Protein AF-A0A2E3DPT6-F1 (afdb_monomer_lite)

Radius of gyration: 35.28 Å; chains: 1; bounding box: 68×58×142 Å

Foldseek 3Di:
DDDDDDDDDDDDDDPVNVVVVVVVVVVVVVVVVVVVVVVVVVVVVVVVVVVVVVVVVVVVVVVVVVVVVDPDPPDQADPQLPLQFHKDKDDDPDDLFDQDDDPDPPGPRRSPQAAFFIKIKIKAFADPDWDKKKAQVLLVVDPDRIDIDTARMWIKMKGKDFPLLVPPDPQDPPVPPPDRPPDPVSPDDQVDDVHFGFIFIFMATQHQCQVSQPPVSARAGSVRHFAFLQCLQVRLQRISFQWAQDLVRGIGGDGSSNNSQQCSHQQLHDNDHQDPPDRPCPVSDGDPVRHHPSDDDDDDRGTPDTRHSYDDDDDDDD

Sequence (318 aa):
MNHTNRLFKRRGLTLVELMVASTLGLVLVIGVLEAFRQITNSVTKGRATVQISGQLRNITNLMRSDFQGITVQAIPNTSAGSGMGYFEIIEGVDNDFVITPPNTLPAAVDNLSGDTDDVVMFTSRRLNNPFSGRIEGRLLDSTRPFEIIESPNAEVIYWLEPRNTEYLRDGLDNNSDGTVDELAEGQLGTLNYNGMPLATLRRRALLIRPDLNGPQGILMQPNGTPYPASSATFFLNLNDISIRVNPNNTISANSLADLTLRQNRVAHIPAGTINNNVDTKFPYPFTHTLVPFQSGVAMGEDVIMDQVIGFDLRVFDP

Structure (mmCIF, N/CA/C/O backbone):
data_AF-A0A2E3DPT6-F1
#
_entry.id   AF-A0A2E3DPT6-F1
#
loop_
_atom_site.group_PDB
_atom_site.id
_atom_site.type_symbol
_atom_site.label_atom_id
_atom_site.label_alt_id
_atom_site.label_comp_id
_atom_site.label_asym_id
_atom_site.label_entity_id
_atom_site.label_seq_id
_atom_site.pdbx_PDB_ins_code
_atom_site.Cartn_x
_atom_site.Cartn_y
_atom_site.Cartn_z
_atom_site.occupancy
_atom_site.B_iso_or_equiv
_atom_site.auth_seq_id
_atom_site.auth_comp_id
_atom_site.auth_asym_id
_atom_site.auth_atom_id
_atom_site.pdbx_PDB_model_num
ATOM 1 N N . MET A 1 1 ? 34.407 -21.815 -113.164 1.00 41.91 1 MET A N 1
ATOM 2 C CA . MET A 1 1 ? 33.244 -21.165 -112.517 1.00 41.91 1 MET A CA 1
ATOM 3 C C . MET A 1 1 ? 33.618 -20.863 -111.074 1.00 41.91 1 MET A C 1
ATOM 5 O O . MET A 1 1 ? 34.175 -21.726 -110.413 1.00 41.91 1 MET A O 1
ATOM 9 N N . ASN A 1 2 ? 33.445 -19.607 -110.663 1.00 41.28 2 ASN A N 1
ATOM 10 C CA . ASN A 1 2 ? 34.121 -18.969 -109.530 1.00 41.28 2 ASN A CA 1
ATOM 11 C C . ASN A 1 2 ? 33.598 -19.412 -108.153 1.00 41.28 2 ASN A C 1
ATOM 13 O O . ASN A 1 2 ? 32.412 -19.266 -107.872 1.00 41.28 2 ASN A O 1
ATOM 17 N N . HIS A 1 3 ? 34.503 -19.828 -107.262 1.00 51.84 3 HIS A N 1
ATOM 18 C CA . HIS A 1 3 ? 34.257 -19.886 -105.820 1.00 51.84 3 HIS A CA 1
ATOM 19 C C . HIS A 1 3 ? 34.559 -18.520 -105.189 1.00 51.84 3 HIS A C 1
ATOM 21 O O . HIS A 1 3 ? 35.711 -18.101 -105.098 1.00 51.84 3 HIS A O 1
ATOM 27 N N . THR A 1 4 ? 33.527 -17.814 -104.728 1.00 54.69 4 THR A N 1
ATOM 28 C CA . THR A 1 4 ? 33.678 -16.598 -103.918 1.00 54.69 4 THR A CA 1
ATOM 29 C C . THR A 1 4 ? 33.941 -16.964 -102.458 1.00 54.69 4 THR A C 1
ATOM 31 O O . THR A 1 4 ? 33.007 -17.111 -101.670 1.00 54.69 4 THR A O 1
ATOM 34 N N . ASN A 1 5 ? 35.215 -17.077 -102.080 1.00 56.12 5 ASN A N 1
ATOM 35 C CA . ASN A 1 5 ? 35.624 -17.078 -100.676 1.00 56.12 5 ASN A CA 1
ATOM 36 C C . ASN A 1 5 ? 35.499 -15.655 -100.115 1.00 56.12 5 ASN A C 1
ATOM 38 O O . ASN A 1 5 ? 36.354 -14.799 -100.342 1.00 56.12 5 ASN A O 1
ATOM 42 N N . ARG A 1 6 ? 34.417 -15.388 -99.376 1.00 57.75 6 ARG A N 1
ATOM 43 C CA . ARG A 1 6 ? 34.305 -14.181 -98.547 1.00 57.75 6 ARG A CA 1
ATOM 44 C C . ARG A 1 6 ? 35.284 -14.309 -97.377 1.00 57.75 6 ARG A C 1
ATOM 46 O O . ARG A 1 6 ? 35.005 -14.990 -96.397 1.00 57.75 6 ARG A O 1
ATOM 53 N N . LEU A 1 7 ? 36.435 -13.647 -97.489 1.00 57.72 7 LEU A N 1
ATOM 54 C CA . LEU A 1 7 ? 37.360 -13.428 -96.378 1.00 57.72 7 LEU A CA 1
ATOM 55 C C . LEU A 1 7 ? 36.634 -12.638 -95.280 1.00 57.72 7 LEU A C 1
ATOM 57 O O . LEU A 1 7 ? 36.327 -11.456 -95.444 1.00 57.72 7 LEU A O 1
ATOM 61 N N . PHE A 1 8 ? 36.342 -13.296 -94.159 1.00 60.28 8 PHE A N 1
ATOM 62 C CA . PHE A 1 8 ? 35.846 -12.632 -92.959 1.00 60.28 8 PHE A CA 1
ATOM 63 C C . PHE A 1 8 ? 36.917 -11.662 -92.451 1.00 60.28 8 PHE A C 1
ATOM 65 O O . PHE A 1 8 ? 37.951 -12.061 -91.916 1.00 60.28 8 PHE A O 1
ATOM 72 N N . LYS A 1 9 ? 36.667 -10.364 -92.640 1.00 59.78 9 LYS A N 1
ATOM 73 C CA . LYS A 1 9 ? 37.496 -9.275 -92.122 1.00 59.78 9 LYS A CA 1
ATOM 74 C C . LYS A 1 9 ? 37.435 -9.320 -90.591 1.00 59.78 9 LYS A C 1
ATOM 76 O O . LYS A 1 9 ? 36.441 -8.897 -90.006 1.00 59.78 9 LYS A O 1
ATOM 81 N N . ARG A 1 10 ? 38.474 -9.850 -89.936 1.00 62.22 10 ARG A N 1
ATOM 82 C CA . ARG A 1 10 ? 38.607 -9.784 -88.473 1.00 62.22 10 ARG A CA 1
ATOM 83 C C . ARG A 1 10 ? 38.827 -8.321 -88.085 1.00 62.22 10 ARG A C 1
ATOM 85 O O . ARG A 1 10 ? 39.886 -7.761 -88.352 1.00 62.22 10 ARG A O 1
ATOM 92 N N . ARG A 1 11 ? 37.798 -7.685 -87.524 1.00 67.31 11 ARG A N 1
ATOM 93 C CA . ARG A 1 11 ? 37.907 -6.361 -86.904 1.00 67.31 11 ARG A CA 1
ATOM 94 C C . ARG A 1 11 ? 38.467 -6.560 -85.493 1.00 67.31 11 ARG A C 1
ATOM 96 O O . ARG A 1 11 ? 37.901 -7.335 -84.730 1.00 67.31 11 ARG A O 1
ATOM 103 N N . GLY A 1 12 ? 39.596 -5.924 -85.184 1.00 70.62 12 GLY A N 1
ATOM 104 C CA . GLY A 1 12 ? 40.093 -5.830 -83.809 1.00 70.62 12 GLY A CA 1
ATOM 105 C C . GLY A 1 12 ? 39.194 -4.897 -83.000 1.00 70.62 12 GLY A C 1
ATOM 106 O O . GLY A 1 12 ? 38.737 -3.889 -83.537 1.00 70.62 12 GLY A O 1
ATOM 107 N N . LEU A 1 13 ? 38.921 -5.257 -81.745 1.00 70.62 13 LEU A N 1
ATOM 108 C CA . LEU A 1 13 ? 38.128 -4.442 -80.823 1.00 70.62 13 LEU A CA 1
ATOM 109 C C . LEU A 1 13 ? 38.911 -3.187 -80.435 1.00 70.62 13 LEU A C 1
ATOM 111 O O . LEU A 1 13 ? 40.098 -3.257 -80.110 1.00 70.62 13 LEU A O 1
ATOM 115 N N . THR A 1 14 ? 38.246 -2.040 -80.468 1.00 86.06 14 THR A N 1
ATOM 116 C CA . THR A 1 14 ? 38.828 -0.776 -80.012 1.00 86.06 14 THR A CA 1
ATOM 117 C C . THR A 1 14 ? 38.910 -0.742 -78.480 1.00 86.06 14 THR A C 1
ATOM 119 O O . THR A 1 14 ? 38.112 -1.380 -77.791 1.00 86.06 14 THR A O 1
ATOM 122 N N . LEU A 1 15 ? 39.859 0.020 -77.915 1.00 81.00 15 LEU A N 1
ATOM 123 C CA . LEU A 1 15 ? 39.961 0.221 -76.456 1.00 81.00 15 LEU A CA 1
ATOM 124 C C . LEU A 1 15 ? 38.634 0.708 -75.855 1.00 81.00 15 LEU A C 1
ATOM 126 O O . LEU A 1 15 ? 38.247 0.263 -74.780 1.00 81.00 15 LEU A O 1
ATOM 130 N N . VAL A 1 16 ? 37.908 1.558 -76.587 1.00 86.19 16 VAL A N 1
ATOM 131 C CA . VAL A 1 16 ? 36.587 2.052 -76.184 1.00 86.19 16 VAL A CA 1
ATOM 132 C C . VAL A 1 16 ? 35.557 0.919 -76.143 1.00 86.19 16 VAL A C 1
ATOM 134 O O . VAL A 1 16 ? 34.828 0.824 -75.164 1.00 86.19 16 VAL A O 1
ATOM 137 N N . GLU A 1 17 ? 35.521 0.009 -77.123 1.00 84.38 17 GLU A N 1
ATOM 138 C CA . GLU A 1 17 ? 34.625 -1.162 -77.080 1.00 84.38 17 GLU A CA 1
ATOM 139 C C . GLU A 1 17 ? 34.945 -2.104 -75.913 1.00 84.38 17 GLU A C 1
ATOM 141 O O . GLU A 1 17 ? 34.023 -2.610 -75.281 1.00 84.38 17 GLU A O 1
ATOM 146 N N . LEU A 1 18 ? 36.224 -2.315 -75.578 1.00 87.50 18 LEU A N 1
ATOM 147 C CA . LEU A 1 18 ? 36.607 -3.130 -74.417 1.00 87.50 18 LEU A CA 1
ATOM 148 C C . LEU A 1 18 ? 36.268 -2.451 -73.082 1.00 87.50 18 LEU A C 1
ATOM 150 O O . LEU A 1 18 ? 35.854 -3.130 -72.144 1.00 87.50 18 LEU A O 1
ATOM 154 N N . MET A 1 19 ? 36.390 -1.124 -72.995 1.00 88.56 19 MET A N 1
ATOM 155 C CA . MET A 1 19 ? 35.972 -0.357 -71.815 1.00 88.56 19 MET A CA 1
ATOM 156 C C . MET A 1 19 ? 34.445 -0.320 -71.665 1.00 88.56 19 MET A C 1
ATOM 158 O O . MET A 1 19 ? 33.929 -0.449 -70.557 1.00 88.56 19 MET A O 1
ATOM 162 N N . VAL A 1 20 ? 33.700 -0.204 -72.766 1.00 90.75 20 VAL A N 1
ATOM 163 C CA . VAL A 1 20 ? 32.230 -0.271 -72.750 1.00 90.75 20 VAL A CA 1
ATOM 164 C C . VAL A 1 20 ? 31.757 -1.690 -72.414 1.00 90.75 20 VAL A C 1
ATOM 166 O O . VAL A 1 20 ? 30.859 -1.862 -71.597 1.00 90.75 20 VAL A O 1
ATOM 169 N N . ALA A 1 21 ? 32.390 -2.730 -72.961 1.00 90.69 21 ALA A N 1
ATOM 170 C CA . ALA A 1 21 ? 32.036 -4.114 -72.652 1.00 90.69 21 ALA A CA 1
ATOM 171 C C . ALA A 1 21 ? 32.305 -4.478 -71.181 1.00 90.69 21 ALA A C 1
ATOM 173 O O . ALA A 1 21 ? 31.478 -5.140 -70.554 1.00 90.69 21 ALA A O 1
ATOM 174 N N . SER A 1 22 ? 33.427 -4.030 -70.605 1.00 90.56 22 SER A N 1
ATOM 175 C CA . SER A 1 22 ? 33.747 -4.299 -69.197 1.00 90.56 22 SER A CA 1
ATOM 176 C C . SER A 1 22 ? 32.848 -3.521 -68.235 1.00 90.56 22 SER A C 1
ATOM 178 O O . SER A 1 22 ? 32.376 -4.090 -67.253 1.00 90.56 22 SER A O 1
ATOM 180 N N . THR A 1 23 ? 32.535 -2.257 -68.536 1.00 92.94 23 THR A N 1
ATOM 181 C CA . THR A 1 23 ? 31.594 -1.459 -67.732 1.00 92.94 23 THR A CA 1
ATOM 182 C C . THR A 1 23 ? 30.182 -2.037 -67.774 1.00 92.94 23 THR A C 1
ATOM 184 O O . THR A 1 23 ? 29.573 -2.199 -66.718 1.00 92.94 23 THR A O 1
ATOM 187 N N . LEU A 1 24 ? 29.688 -2.450 -68.947 1.00 92.69 24 LEU A N 1
ATOM 188 C CA . LEU A 1 24 ? 28.406 -3.153 -69.062 1.00 92.69 24 LEU A CA 1
ATOM 189 C C . LEU A 1 24 ? 28.413 -4.483 -68.297 1.00 92.69 24 LEU A C 1
ATOM 191 O O . LEU A 1 24 ? 27.435 -4.800 -67.623 1.00 92.69 24 LEU A O 1
ATOM 195 N N . GLY A 1 25 ? 29.520 -5.230 -68.339 1.00 94.94 25 GLY A N 1
ATOM 196 C CA . GLY A 1 25 ? 29.691 -6.451 -67.550 1.00 94.94 25 GLY A CA 1
ATOM 197 C C . GLY A 1 25 ? 29.599 -6.203 -66.041 1.00 94.94 25 GLY A C 1
ATOM 198 O O . GLY A 1 25 ? 28.880 -6.917 -65.344 1.00 94.94 25 GLY A O 1
ATOM 199 N N . LEU A 1 26 ? 30.265 -5.158 -65.538 1.00 93.19 26 LEU A N 1
ATOM 200 C CA . LEU A 1 26 ? 30.212 -4.782 -64.121 1.00 93.19 26 LEU A CA 1
ATOM 201 C C . LEU A 1 26 ? 28.809 -4.335 -63.697 1.00 93.19 26 LEU A C 1
ATOM 203 O O . LEU A 1 26 ? 28.326 -4.770 -62.655 1.00 93.19 26 LEU A O 1
ATOM 207 N N . VAL A 1 27 ? 28.123 -3.531 -64.515 1.00 94.88 27 VAL A N 1
ATOM 208 C CA . VAL A 1 27 ? 26.745 -3.090 -64.237 1.00 94.88 27 VAL A CA 1
ATOM 209 C C . VAL A 1 27 ? 25.785 -4.281 -64.164 1.00 94.88 27 VAL A C 1
ATOM 211 O O . VAL A 1 27 ? 24.928 -4.327 -63.281 1.00 94.88 27 VAL A O 1
ATOM 214 N N . LEU A 1 28 ? 25.954 -5.280 -65.035 1.00 95.44 28 LEU A N 1
ATOM 215 C CA . LEU A 1 28 ? 25.116 -6.481 -65.040 1.00 95.44 28 LEU A CA 1
ATOM 216 C C . LEU A 1 28 ? 25.323 -7.311 -63.761 1.00 95.44 28 LEU A C 1
ATOM 218 O O . LEU A 1 28 ? 24.353 -7.718 -63.123 1.00 95.44 28 LEU A O 1
ATOM 222 N N . VAL A 1 29 ? 26.575 -7.497 -63.330 1.00 95.62 29 VAL A N 1
ATOM 223 C CA . VAL A 1 29 ? 26.888 -8.207 -62.078 1.00 95.62 29 VAL A CA 1
ATOM 224 C C . VAL A 1 29 ? 26.350 -7.457 -60.856 1.00 95.62 29 VAL A C 1
ATOM 226 O O . VAL A 1 29 ? 25.785 -8.091 -59.967 1.00 95.62 29 VAL A O 1
ATOM 229 N N . ILE A 1 30 ? 26.450 -6.123 -60.824 1.00 95.56 30 ILE A N 1
ATOM 230 C CA . ILE A 1 30 ? 25.870 -5.302 -59.747 1.00 95.56 30 ILE A CA 1
ATOM 231 C C . ILE A 1 30 ? 24.347 -5.491 -59.684 1.00 95.56 30 ILE A C 1
ATOM 233 O O . ILE A 1 30 ? 23.809 -5.728 -58.604 1.00 95.56 30 ILE A O 1
ATOM 237 N N . GLY A 1 31 ? 23.655 -5.473 -60.828 1.00 95.31 31 GLY A N 1
ATOM 238 C CA . GLY A 1 31 ? 22.207 -5.700 -60.879 1.00 95.31 31 GLY A CA 1
ATOM 239 C C . GLY A 1 31 ? 21.790 -7.079 -60.353 1.00 95.31 31 GLY A C 1
ATOM 240 O O . GLY A 1 31 ? 20.818 -7.198 -59.608 1.00 95.31 31 GLY A O 1
ATOM 241 N N . VAL A 1 32 ? 22.556 -8.122 -60.683 1.00 96.12 32 VAL A N 1
ATOM 242 C CA . VAL A 1 32 ? 22.312 -9.486 -60.186 1.00 96.12 32 VAL A CA 1
ATOM 243 C C . VAL A 1 32 ? 22.566 -9.587 -58.679 1.00 96.12 32 VAL A C 1
ATOM 245 O O . VAL A 1 32 ? 21.762 -10.185 -57.962 1.00 96.12 32 VAL A O 1
ATOM 248 N N . LEU A 1 33 ? 23.647 -8.982 -58.177 1.00 95.00 33 LEU A N 1
ATOM 249 C CA . LEU A 1 33 ? 23.952 -8.953 -56.744 1.00 95.00 33 LEU A CA 1
ATOM 250 C C . LEU A 1 33 ? 22.846 -8.256 -55.946 1.00 95.00 33 LEU A C 1
ATOM 252 O O . LEU A 1 33 ? 22.454 -8.767 -54.898 1.00 95.00 33 LEU A O 1
ATOM 256 N N . GLU A 1 34 ? 22.300 -7.146 -56.444 1.00 93.12 34 GLU A N 1
ATOM 257 C CA . GLU A 1 34 ? 21.193 -6.455 -55.776 1.00 93.12 34 GLU A CA 1
ATOM 258 C C . GLU A 1 34 ? 19.908 -7.287 -55.749 1.00 93.12 34 GLU A C 1
ATOM 260 O O . GLU A 1 34 ? 19.271 -7.402 -54.700 1.00 93.12 34 GLU A O 1
ATOM 265 N N . ALA A 1 35 ? 19.570 -7.969 -56.847 1.00 93.50 35 ALA A N 1
ATOM 266 C CA . ALA A 1 35 ? 18.431 -8.887 -56.867 1.00 93.50 35 ALA A CA 1
ATOM 267 C C . ALA A 1 35 ? 18.593 -10.020 -55.833 1.00 93.50 35 ALA A C 1
ATOM 269 O O . ALA A 1 35 ? 17.667 -10.320 -55.074 1.00 93.50 35 ALA A O 1
ATOM 270 N N . PHE A 1 36 ? 19.788 -10.613 -55.730 1.00 94.75 36 PHE A N 1
ATOM 271 C CA . PHE A 1 36 ? 20.069 -11.645 -54.726 1.00 94.75 36 PHE A CA 1
ATOM 272 C C . PHE A 1 36 ? 20.018 -11.113 -53.290 1.00 94.75 36 PHE A C 1
ATOM 274 O O . PHE A 1 36 ? 19.475 -11.788 -52.408 1.00 94.75 36 PHE A O 1
ATOM 281 N N . ARG A 1 37 ? 20.535 -9.904 -53.037 1.00 93.62 37 ARG A N 1
ATOM 282 C CA . ARG A 1 37 ? 20.436 -9.244 -51.724 1.00 93.62 37 ARG A CA 1
ATOM 283 C C . ARG A 1 37 ? 18.978 -8.997 -51.351 1.00 93.62 37 ARG A C 1
ATOM 285 O O . ARG A 1 37 ? 18.578 -9.302 -50.228 1.00 93.62 37 ARG A O 1
ATOM 292 N N . GLN A 1 38 ? 18.166 -8.517 -52.289 1.00 93.81 38 GLN A N 1
ATOM 293 C CA . GLN A 1 38 ? 16.743 -8.267 -52.072 1.00 93.81 38 GLN A CA 1
ATOM 294 C C . GLN A 1 38 ? 15.981 -9.551 -51.718 1.00 93.81 38 GLN A C 1
ATOM 296 O O . GLN A 1 38 ? 15.231 -9.568 -50.738 1.00 93.81 38 GLN A O 1
ATOM 301 N N . ILE A 1 39 ? 16.213 -10.640 -52.456 1.00 94.56 39 ILE A N 1
ATOM 302 C CA . ILE A 1 39 ? 15.590 -11.945 -52.189 1.00 94.56 39 ILE A CA 1
ATOM 303 C C . ILE A 1 39 ? 16.020 -12.472 -50.818 1.00 94.56 39 ILE A C 1
ATOM 305 O O . ILE A 1 39 ? 15.177 -12.865 -50.013 1.00 94.56 39 ILE A O 1
ATOM 309 N N . THR A 1 40 ? 17.317 -12.426 -50.510 1.00 92.88 40 THR A N 1
ATOM 310 C CA . THR A 1 40 ? 17.851 -12.919 -49.230 1.00 92.88 40 THR A CA 1
ATOM 311 C C . THR A 1 40 ? 17.285 -12.136 -48.045 1.00 92.88 40 THR A C 1
ATOM 313 O O . THR A 1 40 ? 16.897 -12.725 -47.032 1.00 92.88 40 THR A O 1
ATOM 316 N N . ASN A 1 41 ? 17.159 -10.814 -48.182 1.00 91.38 41 ASN A N 1
ATOM 317 C CA . ASN A 1 41 ? 16.548 -9.960 -47.168 1.00 91.38 41 ASN A CA 1
ATOM 318 C C . ASN A 1 41 ? 15.053 -10.260 -47.000 1.00 91.38 41 ASN A C 1
ATOM 320 O O . ASN A 1 41 ? 14.561 -10.302 -45.874 1.00 91.38 41 ASN A O 1
ATOM 324 N N . SER A 1 42 ? 14.330 -10.502 -48.097 1.00 91.56 42 SER A N 1
ATOM 325 C CA . SER A 1 42 ? 12.909 -10.862 -48.058 1.00 91.56 42 SER A CA 1
ATOM 326 C C . SER A 1 42 ? 12.680 -12.218 -47.380 1.00 91.56 42 SER A C 1
ATOM 328 O O . SER A 1 42 ? 11.835 -12.323 -46.493 1.00 91.56 42 SER A O 1
ATOM 330 N N . VAL A 1 43 ? 13.490 -13.231 -47.704 1.00 93.69 43 VAL A N 1
ATOM 331 C CA . VAL A 1 43 ? 13.410 -14.567 -47.089 1.00 93.69 43 VAL A CA 1
ATOM 332 C C . VAL A 1 43 ? 13.752 -14.515 -45.602 1.00 93.69 43 VAL A C 1
ATOM 334 O O . VAL A 1 43 ? 13.045 -15.112 -44.789 1.00 93.69 43 VAL A O 1
ATOM 337 N N . THR A 1 44 ? 14.801 -13.779 -45.227 1.00 90.56 44 THR A N 1
ATOM 338 C CA . THR A 1 44 ? 15.186 -13.602 -43.819 1.00 90.56 44 THR A CA 1
ATOM 339 C C . THR A 1 44 ? 14.068 -12.922 -43.025 1.00 90.56 44 THR A C 1
ATOM 341 O O . THR A 1 44 ? 13.698 -13.410 -41.958 1.00 90.56 44 THR A O 1
ATOM 344 N N . LYS A 1 45 ? 13.457 -11.861 -43.573 1.00 88.75 45 LYS A N 1
ATOM 345 C CA . LYS A 1 45 ? 12.302 -11.191 -42.955 1.00 88.75 45 LYS A CA 1
ATOM 346 C C . LYS A 1 45 ? 11.091 -12.119 -42.842 1.00 88.75 45 LYS A C 1
ATOM 348 O O . LYS A 1 45 ? 10.515 -12.217 -41.766 1.00 88.75 45 LYS A O 1
ATOM 353 N N . GLY A 1 46 ? 10.751 -12.855 -43.901 1.00 90.75 46 GLY A N 1
ATOM 354 C CA . GLY A 1 46 ? 9.632 -13.802 -43.888 1.00 90.75 46 GLY A CA 1
ATOM 355 C C . GLY A 1 46 ? 9.794 -14.900 -42.833 1.00 90.75 46 GLY A C 1
ATOM 356 O O . GLY A 1 46 ? 8.847 -15.209 -42.112 1.00 90.75 46 GLY A O 1
ATOM 357 N N . ARG A 1 47 ? 11.009 -15.444 -42.675 1.00 90.19 47 ARG A N 1
ATOM 358 C CA . ARG A 1 47 ? 11.318 -16.427 -41.622 1.00 90.19 47 ARG A CA 1
ATOM 359 C C . ARG A 1 47 ? 11.198 -15.834 -40.221 1.00 90.19 47 ARG A C 1
ATOM 361 O O . ARG A 1 47 ? 10.601 -16.472 -39.359 1.00 90.19 47 ARG A O 1
ATOM 368 N N . ALA A 1 48 ? 11.709 -14.620 -40.013 1.00 88.38 48 ALA A N 1
ATOM 369 C CA . ALA A 1 48 ? 11.593 -13.927 -38.733 1.00 88.38 48 ALA A CA 1
ATOM 370 C C . ALA A 1 48 ? 10.123 -13.670 -38.359 1.00 88.38 48 ALA A C 1
ATOM 372 O O . ALA A 1 48 ? 9.723 -13.956 -37.234 1.00 88.38 48 ALA A O 1
ATOM 373 N N . THR A 1 49 ? 9.291 -13.220 -39.305 1.00 89.81 49 THR A N 1
ATOM 374 C CA . THR A 1 49 ? 7.857 -12.997 -39.065 1.00 89.81 49 THR A CA 1
ATOM 375 C C . THR A 1 49 ? 7.140 -14.285 -38.670 1.00 89.81 49 THR A C 1
ATOM 377 O O . THR A 1 49 ? 6.415 -14.294 -37.681 1.00 89.81 49 THR A O 1
ATOM 380 N N . VAL A 1 50 ? 7.372 -15.390 -39.386 1.00 93.12 50 VAL A N 1
ATOM 381 C CA . VAL A 1 50 ? 6.742 -16.683 -39.061 1.00 93.12 50 VAL A CA 1
ATOM 382 C C . VAL A 1 50 ? 7.193 -17.195 -37.694 1.00 93.12 50 VAL A C 1
ATOM 384 O O . VAL A 1 50 ? 6.368 -17.680 -36.919 1.00 93.12 50 VAL A O 1
ATOM 387 N N . GLN A 1 51 ? 8.482 -17.060 -37.377 1.00 91.31 51 GLN A N 1
ATOM 388 C CA . GLN A 1 51 ? 9.014 -17.439 -36.073 1.00 91.31 51 GLN A CA 1
ATOM 389 C C . GLN A 1 51 ? 8.347 -16.639 -34.946 1.00 91.31 51 GLN A C 1
ATOM 391 O O . GLN A 1 51 ? 7.881 -17.240 -33.980 1.00 91.31 51 GLN A O 1
ATOM 396 N N . ILE A 1 52 ? 8.227 -15.316 -35.097 1.00 88.19 52 ILE A N 1
ATOM 397 C CA . ILE A 1 52 ? 7.565 -14.447 -34.114 1.00 88.19 52 ILE A CA 1
ATOM 398 C C . ILE A 1 52 ? 6.081 -14.809 -33.981 1.00 88.19 52 ILE A C 1
ATOM 400 O O . ILE A 1 52 ? 5.590 -14.957 -32.867 1.00 88.19 52 ILE A O 1
ATOM 404 N N . SER A 1 53 ? 5.359 -15.026 -35.085 1.00 90.12 53 SER A N 1
ATOM 405 C CA . SER A 1 53 ? 3.949 -15.439 -35.031 1.00 90.12 53 SER A CA 1
ATOM 406 C C . SER A 1 53 ? 3.758 -16.780 -34.314 1.00 90.12 53 SER A C 1
ATOM 408 O O . SER A 1 53 ? 2.809 -16.941 -33.546 1.00 90.12 53 SER A O 1
ATOM 410 N N . GLY A 1 54 ? 4.668 -17.736 -34.530 1.00 92.75 54 GLY A N 1
ATOM 411 C CA . GLY A 1 54 ? 4.674 -19.012 -33.814 1.00 92.75 54 GLY A CA 1
ATOM 412 C C . GLY A 1 54 ? 4.944 -18.839 -32.319 1.00 92.75 54 GLY A C 1
ATOM 413 O O . GLY A 1 54 ? 4.237 -19.419 -31.494 1.00 92.75 54 GLY A O 1
ATOM 414 N N . GLN A 1 55 ? 5.917 -17.995 -31.966 1.00 89.75 55 GLN A N 1
ATOM 415 C CA . GLN A 1 55 ? 6.228 -17.658 -30.576 1.00 89.75 55 GLN A CA 1
ATOM 416 C C . GLN A 1 55 ? 5.040 -16.988 -29.879 1.00 89.75 55 GLN A C 1
ATOM 418 O O . GLN A 1 55 ? 4.647 -17.441 -28.809 1.00 89.75 55 GLN A O 1
ATOM 423 N N . LEU A 1 56 ? 4.409 -15.989 -30.503 1.00 88.50 56 LEU A N 1
ATOM 424 C CA . LEU A 1 56 ? 3.251 -15.291 -29.938 1.00 88.50 56 LEU A CA 1
ATOM 425 C C . LEU A 1 56 ? 2.085 -16.244 -29.678 1.00 88.50 56 LEU A C 1
ATOM 427 O O . LEU A 1 56 ? 1.514 -16.223 -28.594 1.00 88.50 56 LEU A O 1
ATOM 431 N N . ARG A 1 57 ? 1.772 -17.140 -30.622 1.00 88.50 57 ARG A N 1
ATOM 432 C CA . ARG A 1 57 ? 0.693 -18.120 -30.435 1.00 88.50 57 ARG A CA 1
ATOM 433 C C . ARG A 1 57 ? 0.971 -19.071 -29.269 1.00 88.50 57 ARG A C 1
ATOM 435 O O . ARG A 1 57 ? 0.054 -19.390 -28.513 1.00 88.50 57 ARG A O 1
ATOM 442 N N . ASN A 1 58 ? 2.219 -19.509 -29.116 1.00 88.81 58 ASN A N 1
ATOM 443 C CA . ASN A 1 58 ? 2.623 -20.351 -27.992 1.00 88.81 58 ASN A CA 1
ATOM 444 C C . ASN A 1 58 ? 2.534 -19.599 -26.660 1.00 88.81 58 ASN A C 1
ATOM 446 O O . ASN A 1 58 ? 1.988 -20.146 -25.708 1.00 88.81 58 ASN A O 1
ATOM 450 N N . ILE A 1 59 ? 2.989 -18.345 -26.611 1.00 76.62 59 ILE A N 1
ATOM 451 C CA . ILE A 1 59 ? 2.897 -17.495 -25.418 1.00 76.62 59 ILE A CA 1
ATOM 452 C C . ILE A 1 59 ? 1.428 -17.243 -25.045 1.00 76.62 59 ILE A C 1
ATOM 454 O O . ILE A 1 59 ? 1.076 -17.358 -23.878 1.00 76.62 59 ILE A O 1
ATOM 458 N N . THR A 1 60 ? 0.542 -16.971 -26.009 1.00 80.69 60 THR A N 1
ATOM 459 C CA . THR A 1 60 ? -0.894 -16.790 -25.737 1.00 80.69 60 THR A CA 1
ATOM 460 C C . THR A 1 60 ? -1.535 -18.054 -25.168 1.00 80.69 60 THR A C 1
ATOM 462 O O . THR A 1 60 ? -2.344 -17.970 -24.248 1.00 80.69 60 THR A O 1
ATOM 465 N N . ASN A 1 61 ? -1.198 -19.231 -25.702 1.00 82.12 61 ASN A N 1
ATOM 466 C CA . ASN A 1 61 ? -1.735 -20.493 -25.190 1.00 82.12 61 ASN A CA 1
ATOM 467 C C . ASN A 1 61 ? -1.203 -20.811 -23.786 1.00 82.12 61 ASN A C 1
ATOM 469 O O . ASN A 1 61 ? -1.973 -21.274 -22.949 1.00 82.12 61 ASN A O 1
ATOM 473 N N . LEU A 1 62 ? 0.079 -20.530 -23.533 1.00 77.50 62 LEU A N 1
ATOM 474 C CA . LEU A 1 62 ? 0.700 -20.663 -22.217 1.00 77.50 62 LEU A CA 1
ATOM 475 C C . LEU A 1 62 ? 0.030 -19.728 -21.206 1.00 77.50 62 LEU A C 1
ATOM 477 O O . LEU A 1 62 ? -0.515 -20.207 -20.222 1.00 77.50 62 LEU A O 1
ATOM 481 N N . MET A 1 63 ? -0.065 -18.432 -21.515 1.00 55.56 63 MET A N 1
ATOM 482 C CA . MET A 1 63 ? -0.735 -17.459 -20.649 1.00 55.56 63 MET A CA 1
ATOM 483 C C . MET A 1 63 ? -2.189 -17.843 -20.369 1.00 55.56 63 MET A C 1
ATOM 485 O O . MET A 1 63 ? -2.623 -17.785 -19.226 1.00 55.56 63 MET A O 1
ATOM 489 N N . ARG A 1 64 ? -2.951 -18.301 -21.373 1.00 63.34 64 ARG A N 1
ATOM 490 C CA . ARG A 1 64 ? -4.324 -18.786 -21.144 1.00 63.34 64 ARG A CA 1
ATOM 491 C C . ARG A 1 64 ? -4.375 -19.972 -20.186 1.00 63.34 64 ARG A C 1
ATOM 493 O O . ARG A 1 64 ? -5.271 -20.017 -19.352 1.00 63.34 64 ARG A O 1
ATOM 500 N N . SER A 1 65 ? -3.441 -20.914 -20.303 1.00 63.56 65 SER A N 1
ATOM 501 C CA . SER A 1 65 ? -3.340 -22.054 -19.387 1.00 63.56 65 SER A CA 1
ATOM 502 C C . SER A 1 65 ? -2.969 -21.610 -17.970 1.00 63.56 65 SER A C 1
ATOM 504 O O . SER A 1 65 ? -3.536 -22.119 -17.006 1.00 63.56 65 SER A O 1
ATOM 506 N N . ASP A 1 66 ? -2.060 -20.646 -17.841 1.00 57.94 66 ASP A N 1
ATOM 507 C CA . ASP A 1 66 ? -1.599 -20.128 -16.553 1.00 57.94 66 ASP A CA 1
ATOM 508 C C . ASP A 1 66 ? -2.707 -19.333 -15.843 1.00 57.94 66 ASP A C 1
ATOM 510 O O . ASP A 1 66 ? -2.946 -19.534 -14.653 1.00 57.94 66 ASP A O 1
ATOM 514 N N . PHE A 1 67 ? -3.468 -18.512 -16.579 1.00 58.38 67 PHE A N 1
ATOM 515 C CA . PHE A 1 67 ? -4.626 -17.788 -16.041 1.00 58.38 67 PHE A CA 1
ATOM 516 C C . PHE A 1 67 ? -5.808 -18.708 -15.715 1.00 58.38 67 PHE A C 1
ATOM 518 O O . PHE A 1 67 ? -6.497 -18.483 -14.725 1.00 58.38 67 PHE A O 1
ATOM 525 N N . GLN A 1 68 ? -6.031 -19.780 -16.483 1.00 62.56 68 GLN A N 1
ATOM 526 C CA . GLN A 1 68 ? -7.000 -20.820 -16.106 1.00 62.56 68 GLN A CA 1
ATOM 527 C C . GLN A 1 68 ? -6.580 -21.571 -14.835 1.00 62.56 68 GLN A C 1
ATOM 529 O O . GLN A 1 68 ? -7.434 -22.072 -14.106 1.00 62.56 68 GLN A O 1
ATOM 534 N N . GLY A 1 69 ? -5.273 -21.644 -14.573 1.00 49.22 69 GLY A N 1
ATOM 535 C CA . GLY A 1 69 ? -4.682 -22.246 -13.383 1.00 49.22 69 GLY A CA 1
ATOM 536 C C . GLY A 1 69 ? -4.523 -21.293 -12.198 1.00 49.22 69 GLY A C 1
ATOM 537 O O . GLY A 1 69 ? -3.879 -21.678 -11.222 1.00 49.22 69 GLY A O 1
ATOM 538 N N . ILE A 1 70 ? -5.071 -20.071 -12.255 1.00 58.72 70 ILE A N 1
ATOM 539 C CA . ILE A 1 70 ? -4.909 -19.091 -11.179 1.00 58.72 70 ILE A CA 1
ATOM 540 C C . ILE A 1 70 ? -5.530 -19.616 -9.875 1.00 58.72 70 ILE A C 1
ATOM 542 O O . ILE A 1 70 ? -6.718 -19.919 -9.785 1.00 58.72 70 ILE A O 1
ATOM 546 N N . THR A 1 71 ? -4.703 -19.755 -8.841 1.00 42.50 71 THR A N 1
ATOM 547 C CA . THR A 1 71 ? -5.106 -20.358 -7.560 1.00 42.50 71 THR A CA 1
ATOM 548 C C . THR A 1 71 ? -5.649 -19.343 -6.553 1.00 42.50 71 THR A C 1
ATOM 550 O O . THR A 1 71 ? -6.088 -19.734 -5.472 1.00 42.50 71 THR A O 1
ATOM 553 N N . VAL A 1 72 ? -5.600 -18.043 -6.869 1.00 42.72 72 VAL A N 1
ATOM 554 C CA . VAL A 1 72 ? -6.110 -16.962 -6.014 1.00 42.72 72 VAL A CA 1
ATOM 555 C C . VAL A 1 72 ? -7.514 -16.542 -6.461 1.00 42.72 72 VAL A C 1
ATOM 557 O O . VAL A 1 72 ? -7.782 -16.392 -7.650 1.00 42.72 72 VAL A O 1
ATOM 560 N N . GLN A 1 73 ? -8.433 -16.362 -5.508 1.00 49.50 73 GLN A N 1
ATOM 561 C CA . GLN A 1 73 ? -9.791 -15.886 -5.783 1.00 49.50 73 GLN A CA 1
ATOM 562 C C . GLN A 1 73 ? -9.760 -14.389 -6.126 1.00 49.50 73 GLN A C 1
ATOM 564 O O . GLN A 1 73 ? -9.722 -13.544 -5.236 1.00 49.50 73 GLN A O 1
ATOM 569 N N . ALA A 1 74 ? -9.808 -14.054 -7.416 1.00 52.12 74 ALA A N 1
ATOM 570 C CA . ALA A 1 74 ? -9.985 -12.683 -7.897 1.00 52.12 74 ALA A CA 1
ATOM 571 C C . ALA A 1 74 ? -11.474 -12.281 -7.857 1.00 52.12 74 ALA A C 1
ATOM 573 O O . ALA A 1 74 ? -12.091 -12.036 -8.889 1.00 52.12 74 ALA A O 1
ATOM 574 N N . ILE A 1 75 ? -12.089 -12.291 -6.668 1.00 57.75 75 ILE A N 1
ATOM 575 C CA . ILE A 1 75 ? -13.475 -11.832 -6.479 1.00 57.75 75 ILE A CA 1
ATOM 576 C C . ILE A 1 75 ? -13.424 -10.386 -5.966 1.00 57.75 75 ILE A C 1
ATOM 578 O O . ILE A 1 75 ? -13.157 -10.188 -4.779 1.00 57.75 75 ILE A O 1
ATOM 582 N N . PRO A 1 76 ? -13.692 -9.373 -6.815 1.00 53.50 76 PRO A N 1
ATOM 583 C CA . PRO A 1 76 ? -13.501 -7.963 -6.462 1.00 53.50 76 PRO A CA 1
ATOM 584 C C . PRO A 1 76 ? -14.520 -7.416 -5.449 1.00 53.50 76 PRO A C 1
ATOM 586 O O . PRO A 1 76 ? -14.389 -6.280 -5.016 1.00 53.50 76 PRO A O 1
ATOM 589 N N . ASN A 1 77 ? -15.506 -8.211 -5.023 1.00 55.59 77 ASN A N 1
ATOM 590 C CA . ASN A 1 77 ? -16.508 -7.824 -4.030 1.00 55.59 77 ASN A CA 1
ATOM 591 C C . ASN A 1 77 ? -16.744 -8.972 -3.046 1.00 55.59 77 ASN A C 1
ATOM 593 O O . ASN A 1 77 ? -17.685 -9.757 -3.184 1.00 55.59 77 ASN A O 1
ATOM 597 N N . THR A 1 78 ? -15.866 -9.095 -2.056 1.00 65.25 78 THR A N 1
ATOM 598 C CA . THR A 1 78 ? -16.116 -9.974 -0.913 1.00 65.25 78 THR A CA 1
ATOM 599 C C . THR A 1 78 ? -17.270 -9.405 -0.085 1.00 65.25 78 THR A C 1
ATOM 601 O O . THR A 1 78 ? -17.459 -8.190 -0.000 1.00 65.25 78 THR A O 1
ATOM 604 N N . SER A 1 79 ? -18.096 -10.271 0.509 1.00 71.75 79 SER A N 1
ATOM 605 C CA . SER A 1 79 ? -19.187 -9.795 1.362 1.00 71.75 79 SER A CA 1
ATOM 606 C C . SER A 1 79 ? -18.614 -8.990 2.530 1.00 71.75 79 SER A C 1
ATOM 608 O O . SER A 1 79 ? -17.625 -9.411 3.146 1.00 71.75 79 SER A O 1
ATOM 610 N N . ALA A 1 80 ? -19.246 -7.857 2.849 1.00 68.25 80 ALA A N 1
ATOM 611 C CA . ALA A 1 80 ? -18.852 -7.025 3.980 1.00 68.25 80 ALA A CA 1
ATOM 612 C C . ALA A 1 80 ? -18.746 -7.876 5.256 1.00 68.25 80 ALA A C 1
ATOM 614 O O . ALA A 1 80 ? -19.636 -8.669 5.564 1.00 68.25 80 ALA A O 1
ATOM 615 N N . GLY A 1 81 ? -17.628 -7.746 5.968 1.00 72.69 81 GLY A N 1
ATOM 616 C CA . GLY A 1 81 ? -17.358 -8.498 7.192 1.00 72.69 81 GLY A CA 1
ATOM 617 C C . GLY A 1 81 ? -16.857 -9.936 6.998 1.00 72.69 81 GLY A C 1
ATOM 618 O O . GLY A 1 81 ? -16.664 -10.636 7.987 1.00 72.69 81 GLY A O 1
ATOM 619 N N . SER A 1 82 ? -16.594 -10.388 5.763 1.00 78.00 82 SER A N 1
ATOM 620 C CA . SER A 1 82 ? -16.074 -11.745 5.480 1.00 78.00 82 SER A CA 1
ATOM 621 C C . SER A 1 82 ? -14.693 -12.043 6.077 1.00 78.00 82 SER A C 1
ATOM 623 O O . SER A 1 82 ? -14.293 -13.202 6.135 1.00 78.00 82 SER A O 1
ATOM 625 N N . GLY A 1 83 ? -13.946 -11.020 6.504 1.00 79.50 83 GLY A N 1
ATOM 626 C CA . GLY A 1 83 ? -12.603 -11.198 7.062 1.00 79.50 83 GLY A CA 1
ATOM 627 C C . GLY A 1 83 ? -11.534 -11.547 6.025 1.00 79.50 83 GLY A C 1
ATOM 628 O O . GLY A 1 83 ? -10.433 -11.933 6.405 1.00 79.50 83 GLY A O 1
ATOM 629 N N . MET A 1 84 ? -11.844 -11.409 4.733 1.00 80.69 84 MET A N 1
ATOM 630 C CA . MET A 1 84 ? -10.926 -11.729 3.634 1.00 80.69 84 MET A CA 1
ATOM 631 C C . MET A 1 84 ? -9.926 -10.602 3.330 1.00 80.69 84 MET A C 1
ATOM 633 O O . MET A 1 84 ? -9.014 -10.807 2.534 1.00 80.69 84 MET A O 1
ATOM 637 N N . GLY A 1 85 ? -10.085 -9.430 3.958 1.00 82.81 85 GLY A N 1
ATOM 638 C CA . GLY A 1 85 ? -9.289 -8.242 3.663 1.00 82.81 85 GLY A CA 1
ATOM 639 C C . GLY A 1 85 ? -9.610 -7.658 2.286 1.00 82.81 85 GLY A C 1
ATOM 640 O O . GLY A 1 85 ? -10.773 -7.667 1.873 1.00 82.81 85 GLY A O 1
ATOM 641 N N . TYR A 1 86 ? -8.601 -7.128 1.592 1.00 86.69 86 TYR A N 1
ATOM 642 C CA . TYR A 1 86 ? -8.771 -6.534 0.265 1.00 86.69 86 TYR A CA 1
ATOM 643 C C . TYR A 1 86 ? -7.483 -6.548 -0.568 1.00 86.69 86 TYR A C 1
ATOM 645 O O . TYR A 1 86 ? -6.381 -6.717 -0.042 1.00 86.69 86 TYR A O 1
ATOM 653 N N . PHE A 1 87 ? -7.653 -6.333 -1.871 1.00 85.62 87 PHE A N 1
ATOM 654 C CA . PHE A 1 87 ? -6.607 -5.989 -2.824 1.00 85.62 87 PHE A CA 1
ATOM 655 C C . PHE A 1 87 ? -7.140 -4.860 -3.700 1.00 85.62 87 PHE A C 1
ATOM 657 O O . PHE A 1 87 ? -8.272 -4.935 -4.181 1.00 85.62 87 PHE A O 1
ATOM 664 N N . GLU A 1 88 ? -6.361 -3.802 -3.852 1.00 84.06 88 GLU A N 1
ATOM 665 C CA . GLU A 1 88 ? -6.749 -2.620 -4.595 1.00 84.06 88 GLU A CA 1
ATOM 666 C C . GLU A 1 88 ? -5.540 -2.017 -5.305 1.00 84.06 88 GLU A C 1
ATOM 668 O O . GLU A 1 88 ? -4.461 -1.875 -4.727 1.00 84.06 88 GLU A O 1
ATOM 673 N N . ILE A 1 89 ? -5.760 -1.676 -6.568 1.00 85.06 89 ILE A N 1
ATOM 674 C CA . ILE A 1 89 ? -4.840 -0.921 -7.405 1.00 85.06 89 ILE A CA 1
ATOM 675 C C . ILE A 1 89 ? -5.574 0.358 -7.774 1.00 85.06 89 ILE A C 1
ATOM 677 O O . ILE A 1 89 ? -6.754 0.314 -8.140 1.00 85.06 89 ILE A O 1
ATOM 681 N N . ILE A 1 90 ? -4.893 1.479 -7.614 1.00 79.69 90 ILE A N 1
ATOM 682 C CA . ILE A 1 90 ? -5.370 2.788 -8.020 1.00 79.69 90 ILE A CA 1
ATOM 683 C C . ILE A 1 90 ? -4.418 3.262 -9.096 1.00 79.69 90 ILE A C 1
ATOM 685 O O . ILE A 1 90 ? -3.253 3.507 -8.801 1.00 79.69 90 ILE A O 1
ATOM 689 N N . GLU A 1 91 ? -4.962 3.373 -10.301 1.00 75.81 91 GLU A N 1
ATOM 690 C CA . GLU A 1 91 ? -4.400 4.234 -11.330 1.00 75.81 91 GLU A CA 1
ATOM 691 C C . GLU A 1 91 ? -4.694 5.672 -10.911 1.00 75.81 91 GLU A C 1
ATOM 693 O O . GLU A 1 91 ? -5.851 6.004 -10.593 1.00 75.81 91 GLU A O 1
ATOM 698 N N . GLY A 1 92 ? -3.665 6.503 -10.848 1.00 63.25 92 GLY A N 1
ATOM 699 C CA . GLY A 1 92 ? -3.848 7.904 -10.521 1.00 63.25 92 GLY A CA 1
ATOM 700 C C . GLY A 1 92 ? -4.484 8.714 -11.666 1.00 63.25 92 GLY A C 1
ATOM 701 O O . GLY A 1 92 ? -5.023 8.178 -12.636 1.00 63.25 92 GLY A O 1
ATOM 702 N N . VAL A 1 93 ? -4.561 10.035 -11.489 1.00 57.09 93 VAL A N 1
ATOM 703 C CA . VAL A 1 93 ? -5.211 10.947 -12.457 1.00 57.09 93 VAL A CA 1
ATOM 704 C C . VAL A 1 93 ? -4.201 11.482 -13.472 1.00 57.09 93 VAL A C 1
ATOM 706 O O . VAL A 1 93 ? -4.599 11.893 -14.568 1.00 57.09 93 VAL A O 1
ATOM 709 N N . ASP A 1 94 ? -2.923 11.492 -13.101 1.00 52.75 94 ASP A N 1
ATOM 710 C CA . ASP A 1 94 ? -1.828 11.877 -13.963 1.00 52.75 94 ASP A CA 1
ATOM 711 C C . ASP A 1 94 ? -1.616 10.759 -14.982 1.00 52.75 94 ASP A C 1
ATOM 713 O O . ASP A 1 94 ? -1.457 9.582 -14.691 1.00 52.75 94 ASP A O 1
ATOM 717 N N . ASN A 1 95 ? -1.687 11.153 -16.236 1.00 52.59 95 ASN A N 1
ATOM 718 C CA . ASN A 1 95 ? -1.321 10.346 -17.377 1.00 52.59 95 ASN A CA 1
ATOM 719 C C . ASN A 1 95 ? 0.121 10.693 -17.768 1.00 52.59 95 ASN A C 1
ATOM 721 O O . ASN A 1 95 ? 0.591 11.782 -17.435 1.00 52.59 95 ASN A O 1
ATOM 725 N N . ASP A 1 96 ? 0.786 9.818 -18.533 1.00 51.91 96 ASP A N 1
ATOM 726 C CA . ASP A 1 96 ? 2.170 9.898 -19.063 1.00 51.91 96 ASP A CA 1
ATOM 727 C C . ASP A 1 96 ? 2.496 11.175 -19.888 1.00 51.91 96 ASP A C 1
ATOM 729 O O . ASP A 1 96 ? 3.437 11.219 -20.681 1.00 51.91 96 ASP A O 1
ATOM 733 N N . PHE A 1 97 ? 1.669 12.214 -19.796 1.00 49.22 97 PHE A N 1
ATOM 734 C CA . PHE A 1 97 ? 1.697 13.450 -20.546 1.00 49.22 97 PHE A CA 1
ATOM 735 C C . PHE A 1 97 ? 2.217 14.603 -19.680 1.00 49.22 97 PHE A C 1
ATOM 737 O O . PHE A 1 97 ? 1.459 15.447 -19.195 1.00 49.22 97 PHE A O 1
ATOM 744 N N . VAL A 1 98 ? 3.539 14.698 -19.538 1.00 48.81 98 VAL A N 1
ATOM 745 C CA . VAL A 1 98 ? 4.167 15.885 -18.948 1.00 48.81 98 VAL A CA 1
ATOM 746 C C . VAL A 1 98 ? 4.426 16.922 -20.047 1.00 48.81 98 VAL A C 1
ATOM 748 O O . VAL A 1 98 ? 5.228 16.718 -20.959 1.00 48.81 98 VAL A O 1
ATOM 751 N N . ILE A 1 99 ? 3.747 18.074 -19.969 1.00 47.50 99 ILE A N 1
ATOM 752 C CA . ILE A 1 99 ? 4.121 19.269 -20.741 1.00 47.50 99 ILE A CA 1
ATOM 753 C C . ILE A 1 99 ? 5.204 20.005 -19.953 1.00 47.50 99 ILE A C 1
ATOM 755 O O . ILE A 1 99 ? 4.897 20.709 -18.993 1.00 47.50 99 ILE A O 1
ATOM 759 N N . THR A 1 100 ? 6.461 19.897 -20.375 1.00 47.00 100 THR A N 1
ATOM 760 C CA . THR A 1 100 ? 7.563 20.654 -19.764 1.00 47.00 100 THR A CA 1
ATOM 761 C C . THR A 1 100 ? 7.568 22.105 -20.277 1.00 47.00 100 THR A C 1
ATOM 763 O O . THR A 1 100 ? 7.736 22.321 -21.482 1.00 47.00 100 THR A O 1
ATOM 766 N N . PRO A 1 101 ? 7.415 23.135 -19.417 1.00 47.81 101 PRO A N 1
ATOM 767 C CA . PRO A 1 101 ? 7.668 24.527 -19.799 1.00 47.81 101 PRO A CA 1
ATOM 768 C C . PRO A 1 101 ? 9.181 24.750 -20.033 1.00 47.81 101 PRO A C 1
ATOM 770 O O . PRO A 1 101 ? 9.986 24.123 -19.344 1.00 47.81 101 PRO A O 1
ATOM 773 N N . PRO A 1 102 ? 9.624 25.660 -20.926 1.00 50.78 102 PRO A N 1
ATOM 774 C CA . PRO A 1 102 ? 8.858 26.709 -21.585 1.00 50.78 102 PRO A CA 1
ATOM 775 C C . PRO A 1 102 ? 8.319 26.283 -22.957 1.00 50.78 102 PRO A C 1
ATOM 777 O O . PRO A 1 102 ? 8.959 25.549 -23.703 1.00 50.78 102 PRO A O 1
ATOM 780 N N . ASN A 1 103 ? 7.150 26.829 -23.299 1.00 51.81 103 ASN A N 1
ATOM 781 C CA . ASN A 1 103 ? 6.353 26.594 -24.509 1.00 51.81 103 ASN A CA 1
ATOM 782 C C . ASN A 1 103 ? 7.025 27.069 -25.820 1.00 51.81 103 ASN A C 1
ATOM 784 O O . ASN A 1 103 ? 6.415 27.778 -26.622 1.00 51.81 103 ASN A O 1
ATOM 788 N N . THR A 1 104 ? 8.280 26.710 -26.067 1.00 48.94 104 THR A N 1
ATOM 789 C CA . THR A 1 104 ? 8.952 26.933 -27.347 1.00 48.94 104 THR A CA 1
ATOM 790 C C . THR A 1 104 ? 8.847 25.663 -28.179 1.00 48.94 104 THR A C 1
ATOM 792 O O . THR A 1 104 ? 9.417 24.634 -27.832 1.00 48.94 104 THR A O 1
ATOM 795 N N . LEU A 1 105 ? 8.069 25.737 -29.258 1.00 48.09 105 LEU A N 1
ATOM 796 C CA . LEU A 1 105 ? 7.827 24.637 -30.188 1.00 48.09 105 LEU A CA 1
ATOM 797 C C . LEU A 1 105 ? 9.136 24.010 -30.719 1.00 48.09 105 LEU A C 1
ATOM 799 O O . LEU A 1 105 ? 10.063 24.753 -31.050 1.00 48.09 105 LEU A O 1
ATOM 803 N N . PRO A 1 106 ? 9.176 22.677 -30.907 1.00 47.19 106 PRO A N 1
ATOM 804 C CA . PRO A 1 106 ? 8.136 21.717 -30.551 1.00 47.19 106 PRO A CA 1
ATOM 805 C C . PRO A 1 106 ? 8.266 21.351 -29.068 1.00 47.19 106 PRO A C 1
ATOM 807 O O . PRO A 1 106 ? 9.353 20.989 -28.627 1.00 47.19 106 PRO A O 1
ATOM 810 N N . ALA A 1 107 ? 7.162 21.448 -28.316 1.00 51.03 107 ALA A N 1
ATOM 811 C CA . ALA A 1 107 ? 7.102 20.964 -26.940 1.00 51.03 107 ALA A CA 1
ATOM 812 C C . ALA A 1 107 ? 7.645 19.532 -26.922 1.00 51.03 107 ALA A C 1
ATOM 814 O O . ALA A 1 107 ? 7.126 18.672 -27.639 1.00 51.03 107 ALA A O 1
ATOM 815 N N . ALA A 1 108 ? 8.737 19.309 -26.194 1.00 48.72 108 ALA A N 1
ATOM 816 C CA . ALA A 1 108 ? 9.243 17.968 -25.981 1.00 48.72 108 ALA A CA 1
ATOM 817 C C . ALA A 1 108 ? 8.151 17.230 -25.207 1.00 48.72 108 ALA A C 1
ATOM 819 O O . ALA A 1 108 ? 7.906 17.527 -24.043 1.00 48.72 108 ALA A O 1
ATOM 820 N N . VAL A 1 109 ? 7.425 16.360 -25.905 1.00 48.12 109 VAL A N 1
ATOM 821 C CA . VAL A 1 109 ? 6.489 15.433 -25.284 1.00 48.12 109 VAL A CA 1
ATOM 822 C C . VAL A 1 109 ? 7.366 14.441 -24.536 1.00 48.12 109 VAL A C 1
ATOM 824 O O . VAL A 1 109 ? 8.025 13.612 -25.168 1.00 48.12 109 VAL A O 1
ATOM 827 N N . ASP A 1 110 ? 7.458 14.596 -23.220 1.00 50.88 110 ASP A N 1
ATOM 828 C CA . ASP A 1 110 ? 8.130 13.616 -22.384 1.00 50.88 110 ASP A CA 1
ATOM 829 C C . ASP A 1 110 ? 7.133 12.491 -22.098 1.00 50.88 110 ASP A C 1
ATOM 831 O O . ASP A 1 110 ? 6.244 12.631 -21.271 1.00 50.88 110 ASP A O 1
ATOM 835 N N . ASN A 1 111 ? 7.245 11.410 -22.872 1.00 50.06 111 ASN A N 1
ATOM 836 C CA . ASN A 1 111 ? 6.539 10.144 -22.646 1.00 50.06 111 ASN A CA 1
ATOM 837 C C . ASN A 1 111 ? 7.455 9.144 -21.906 1.00 50.06 111 ASN A C 1
ATOM 839 O O . ASN A 1 111 ? 7.257 7.931 -21.998 1.00 50.06 111 ASN A O 1
ATOM 843 N N . LEU A 1 112 ? 8.559 9.635 -21.330 1.00 48.59 112 LEU A N 1
ATOM 844 C CA . LEU A 1 112 ? 9.612 8.853 -20.687 1.00 48.59 112 LEU A CA 1
ATOM 845 C C . LEU A 1 112 ? 9.703 9.148 -19.182 1.00 48.59 112 LEU A C 1
ATOM 847 O O . LEU A 1 112 ? 10.193 8.293 -18.445 1.00 48.59 112 LEU A O 1
ATOM 851 N N . SER A 1 113 ? 9.206 10.300 -18.718 1.00 54.66 113 SER A N 1
ATOM 852 C CA . SER A 1 113 ? 8.788 10.479 -17.327 1.00 54.66 113 SER A CA 1
ATOM 853 C C . SER A 1 113 ? 7.653 9.493 -17.053 1.00 54.66 113 SER A C 1
ATOM 855 O O . SER A 1 113 ? 6.575 9.637 -17.626 1.00 54.66 113 SER A O 1
ATOM 857 N N . GLY A 1 114 ? 7.927 8.450 -16.269 1.00 54.97 114 GLY A N 1
ATOM 858 C CA . GLY A 1 114 ? 6.905 7.476 -15.893 1.00 54.97 114 GLY A CA 1
ATOM 859 C C . GLY A 1 114 ? 5.768 8.132 -15.112 1.00 54.97 114 GLY A C 1
ATOM 860 O O . GLY A 1 114 ? 5.931 9.227 -14.565 1.00 54.97 114 GLY A O 1
ATOM 861 N N . ASP A 1 115 ? 4.635 7.446 -15.058 1.00 62.28 115 ASP A N 1
ATOM 862 C CA . ASP A 1 115 ? 3.593 7.694 -14.067 1.00 62.28 115 ASP A CA 1
ATOM 863 C C . ASP A 1 115 ? 4.177 7.617 -12.639 1.00 62.28 115 ASP A C 1
ATOM 865 O O . ASP A 1 115 ? 5.157 6.917 -12.340 1.00 62.28 115 ASP A O 1
ATOM 869 N N . THR A 1 116 ? 3.645 8.442 -11.737 1.00 66.75 116 THR A N 1
ATOM 870 C CA . THR A 1 116 ? 4.154 8.520 -10.351 1.00 66.75 116 THR A CA 1
ATOM 871 C C . THR A 1 116 ? 3.064 8.460 -9.295 1.00 66.75 116 THR A C 1
ATOM 873 O O . THR A 1 116 ? 3.344 8.561 -8.101 1.00 66.75 116 THR A O 1
ATOM 876 N N . ASP A 1 117 ? 1.824 8.288 -9.718 1.00 67.56 117 ASP A N 1
ATOM 877 C CA . ASP A 1 117 ? 0.630 8.387 -8.896 1.00 67.56 117 ASP A CA 1
ATOM 878 C C . ASP A 1 117 ? -0.123 7.059 -8.751 1.00 67.56 117 ASP A C 1
ATOM 880 O O . ASP A 1 117 ? -1.138 7.001 -8.053 1.00 67.56 117 ASP A O 1
ATOM 884 N N . ASP A 1 118 ? 0.442 5.982 -9.293 1.00 79.31 118 ASP A N 1
ATOM 885 C CA . ASP A 1 118 ? -0.019 4.622 -9.066 1.00 79.31 118 ASP A CA 1
ATOM 886 C C . ASP A 1 118 ? 0.228 4.157 -7.632 1.00 79.31 118 ASP A C 1
ATOM 888 O O . ASP A 1 118 ? 1.298 4.324 -7.027 1.00 79.31 118 ASP A O 1
ATOM 892 N N . VAL A 1 119 ? -0.792 3.502 -7.084 1.00 83.75 119 VAL A N 1
ATOM 893 C CA . VAL A 1 119 ? -0.775 2.969 -5.725 1.00 83.75 119 VAL A CA 1
ATOM 894 C C . VAL A 1 119 ? -1.323 1.556 -5.722 1.00 83.75 119 VAL A C 1
ATOM 896 O O . VAL A 1 119 ? -2.410 1.277 -6.226 1.00 83.75 119 VAL A O 1
ATOM 899 N N . VAL A 1 120 ? -0.598 0.653 -5.062 1.00 87.69 120 VAL A N 1
ATOM 900 C CA . VAL A 1 120 ? -1.109 -0.679 -4.728 1.00 87.69 120 VAL A CA 1
ATOM 901 C C . VAL A 1 120 ? -1.215 -0.831 -3.231 1.00 87.69 120 VAL A C 1
ATOM 903 O O . VAL A 1 120 ? -0.283 -0.547 -2.475 1.00 87.69 120 VAL A O 1
ATOM 906 N N . MET A 1 121 ? -2.363 -1.329 -2.798 1.00 88.62 121 MET A N 1
ATOM 907 C CA . MET A 1 121 ? -2.622 -1.589 -1.398 1.00 88.62 121 MET A CA 1
ATOM 908 C C . MET A 1 121 ? -3.455 -2.843 -1.197 1.00 88.62 121 MET A C 1
ATOM 910 O O . MET A 1 121 ? -4.361 -3.167 -1.964 1.00 88.62 121 MET A O 1
ATOM 914 N N . PHE A 1 122 ? -3.111 -3.594 -0.161 1.00 89.62 122 PHE A N 1
ATOM 915 C CA . PHE A 1 122 ? -3.700 -4.897 0.087 1.00 89.62 122 PHE A CA 1
ATOM 916 C C . PHE A 1 122 ? -3.440 -5.370 1.505 1.00 89.62 122 PHE A C 1
ATOM 918 O O . PHE A 1 122 ? -2.492 -4.963 2.173 1.00 89.62 122 PHE A O 1
ATOM 925 N N . THR A 1 123 ? -4.248 -6.316 1.960 1.00 90.06 123 THR A N 1
ATOM 926 C CA . THR A 1 123 ? -3.972 -7.039 3.200 1.00 90.06 123 THR A CA 1
ATOM 927 C C . THR A 1 123 ? -3.064 -8.230 2.936 1.00 90.06 123 THR A C 1
ATOM 929 O O . THR A 1 123 ? -3.330 -9.035 2.045 1.00 90.06 123 THR A O 1
ATOM 932 N N . SER A 1 124 ? -2.030 -8.393 3.753 1.00 89.06 124 SER A N 1
ATOM 933 C CA . SER A 1 124 ? -1.094 -9.510 3.674 1.00 89.06 124 SER A CA 1
ATOM 934 C C . SER A 1 124 ? -1.002 -10.243 5.006 1.00 89.06 124 SER A C 1
ATOM 936 O O . SER A 1 124 ? -1.052 -9.633 6.074 1.00 89.06 124 SER A O 1
ATOM 938 N N . ARG A 1 125 ? -0.777 -11.559 4.939 1.00 87.25 125 ARG A N 1
ATOM 939 C CA . ARG A 1 125 ? -0.524 -12.415 6.102 1.00 87.25 125 ARG A CA 1
ATOM 940 C C . ARG A 1 125 ? 0.830 -13.109 5.985 1.00 87.25 125 ARG A C 1
ATOM 942 O O . ARG A 1 125 ? 1.089 -13.780 4.992 1.00 87.25 125 ARG A O 1
ATOM 949 N N . ARG A 1 126 ? 1.677 -12.995 7.010 1.00 83.44 126 ARG A N 1
ATOM 950 C CA . ARG A 1 126 ? 2.935 -13.749 7.132 1.00 83.44 126 ARG A CA 1
ATOM 951 C C . ARG A 1 126 ? 2.760 -14.891 8.140 1.00 83.44 126 ARG A C 1
ATOM 953 O O . ARG A 1 126 ? 2.175 -14.698 9.202 1.00 83.44 126 ARG A O 1
ATOM 960 N N . LEU A 1 127 ? 3.243 -16.090 7.795 1.00 81.50 127 LEU A N 1
ATOM 961 C CA . LEU A 1 127 ? 3.102 -17.294 8.633 1.00 81.50 127 LEU A CA 1
ATOM 962 C C . LEU A 1 127 ? 4.273 -17.510 9.602 1.00 81.50 127 LEU A C 1
ATOM 964 O O . LEU A 1 127 ? 4.043 -17.946 10.723 1.00 81.50 127 LEU A O 1
ATOM 968 N N . ASN A 1 128 ? 5.503 -17.205 9.177 1.00 77.00 128 ASN A N 1
ATOM 969 C CA . ASN A 1 128 ? 6.715 -17.530 9.943 1.00 77.00 128 ASN A CA 1
ATOM 970 C C . ASN A 1 128 ? 7.393 -16.299 10.562 1.00 77.00 128 ASN A C 1
ATOM 972 O O . ASN A 1 128 ? 7.882 -16.382 11.680 1.00 77.00 128 ASN A O 1
ATOM 976 N N . ASN A 1 129 ? 7.393 -15.162 9.858 1.00 84.31 129 ASN A N 1
ATOM 977 C CA . ASN A 1 129 ? 8.006 -13.913 10.317 1.00 84.31 129 ASN A CA 1
ATOM 978 C C . ASN A 1 129 ? 6.922 -12.832 10.340 1.00 84.31 129 ASN A C 1
ATOM 980 O O . ASN A 1 129 ? 6.561 -12.360 9.260 1.00 84.31 129 ASN A O 1
ATOM 984 N N . PRO A 1 130 ? 6.338 -12.477 11.495 1.00 87.31 130 PRO A N 1
ATOM 985 C CA . PRO A 1 130 ? 5.274 -11.480 11.543 1.00 87.31 130 PRO A CA 1
ATOM 986 C C . PRO A 1 130 ? 5.762 -10.112 11.045 1.00 87.31 130 PRO A C 1
ATOM 988 O O . PRO A 1 130 ? 6.960 -9.843 10.940 1.00 87.31 130 PRO A O 1
ATOM 991 N N . PHE A 1 131 ? 4.819 -9.245 10.684 1.00 88.75 131 PHE A N 1
ATOM 992 C CA . PHE A 1 131 ? 5.133 -7.837 10.478 1.00 88.75 131 PHE A CA 1
ATOM 993 C C . PHE A 1 131 ? 5.469 -7.213 11.825 1.00 88.75 131 PHE A C 1
ATOM 995 O O . PHE A 1 131 ? 4.828 -7.532 12.824 1.00 88.75 131 PHE A O 1
ATOM 1002 N N . SER A 1 132 ? 6.452 -6.325 11.823 1.00 89.69 132 SER A N 1
ATOM 1003 C CA . SER A 1 132 ? 6.866 -5.547 12.979 1.00 89.69 132 SER A CA 1
ATOM 1004 C C . SER A 1 132 ? 6.607 -4.078 12.674 1.00 89.69 132 SER A C 1
ATOM 1006 O O . SER A 1 132 ? 6.807 -3.649 11.538 1.00 89.69 132 SER A O 1
ATOM 1008 N N . GLY A 1 133 ? 6.119 -3.335 13.657 1.00 88.00 133 GLY A N 1
ATOM 1009 C CA . GLY A 1 133 ? 5.763 -1.930 13.512 1.00 88.00 133 GLY A CA 1
ATOM 1010 C C . GLY A 1 133 ? 5.870 -1.204 14.843 1.00 88.00 133 GLY A C 1
ATOM 1011 O O . GLY A 1 133 ? 5.844 -1.823 15.912 1.00 88.00 133 GLY A O 1
ATOM 1012 N N . ARG A 1 134 ? 6.018 0.116 14.784 1.00 88.75 134 ARG A N 1
ATOM 1013 C CA . ARG A 1 134 ? 6.116 0.965 15.968 1.00 88.75 134 ARG A CA 1
ATOM 1014 C C . ARG A 1 134 ? 4.743 1.398 16.463 1.00 88.75 134 ARG A C 1
ATOM 1016 O O . ARG A 1 134 ? 3.818 1.642 15.690 1.00 88.75 134 ARG A O 1
ATOM 1023 N N . ILE A 1 135 ? 4.642 1.575 17.767 1.00 89.88 135 ILE A N 1
ATOM 1024 C CA . ILE A 1 135 ? 3.504 2.201 18.434 1.00 89.88 135 ILE A CA 1
ATOM 1025 C C . ILE A 1 135 ? 4.037 3.118 19.529 1.00 89.88 135 ILE A C 1
ATOM 1027 O O . ILE A 1 135 ? 5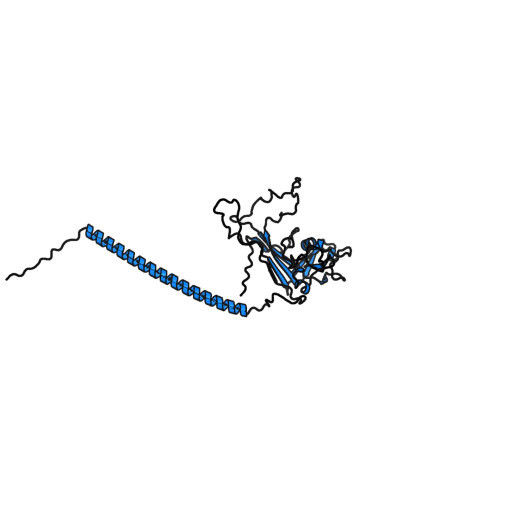.066 2.821 20.135 1.00 89.88 135 ILE A O 1
ATOM 1031 N N . GLU A 1 136 ? 3.384 4.247 19.784 1.00 89.25 136 GLU A N 1
ATOM 1032 C CA . GLU A 1 136 ? 3.761 5.118 20.896 1.00 89.25 136 GLU A CA 1
ATOM 1033 C C . GLU A 1 136 ? 3.693 4.325 22.207 1.00 89.25 136 GLU A C 1
ATOM 1035 O O . GLU A 1 136 ? 2.663 3.736 22.531 1.00 89.25 136 GLU A O 1
ATOM 1040 N N . GLY A 1 137 ? 4.768 4.324 22.998 1.00 87.50 137 GLY A N 1
ATOM 1041 C CA . GLY A 1 137 ? 4.839 3.484 24.198 1.00 87.50 137 GLY A CA 1
ATOM 1042 C C . GLY A 1 137 ? 3.762 3.831 25.229 1.00 87.50 137 GLY A C 1
ATOM 1043 O O . GLY A 1 137 ? 3.244 2.943 25.902 1.00 87.50 137 GLY A O 1
ATOM 1044 N N . ARG A 1 138 ? 3.317 5.095 25.259 1.00 86.19 138 ARG A N 1
ATOM 1045 C CA . ARG A 1 138 ? 2.198 5.562 26.096 1.00 86.19 138 ARG A CA 1
ATOM 1046 C C . ARG A 1 138 ? 0.875 4.824 25.845 1.00 86.19 138 ARG A C 1
ATOM 1048 O O . ARG A 1 138 ? 0.043 4.796 26.738 1.00 86.19 138 ARG A O 1
ATOM 1055 N N . LEU A 1 139 ? 0.666 4.254 24.653 1.00 85.44 139 LEU A N 1
ATOM 1056 C CA . LEU A 1 139 ? -0.525 3.454 24.323 1.00 85.44 139 LEU A CA 1
ATOM 1057 C C . LEU A 1 139 ? -0.500 2.063 24.972 1.00 85.44 139 LEU A C 1
ATOM 1059 O O . LEU A 1 139 ? -1.534 1.411 25.062 1.00 85.44 139 LEU A O 1
ATOM 1063 N N . LEU A 1 140 ? 0.680 1.606 25.390 1.00 87.00 140 LEU A N 1
ATOM 1064 C CA . LEU A 1 140 ? 0.918 0.304 26.011 1.00 87.00 140 LEU A CA 1
ATOM 1065 C C . LEU A 1 140 ? 1.344 0.435 27.481 1.00 87.00 140 LEU A C 1
ATOM 1067 O O . LEU A 1 140 ? 1.962 -0.483 28.017 1.00 87.00 140 LEU A O 1
ATOM 1071 N N . ASP A 1 141 ? 1.092 1.589 28.106 1.00 85.38 141 ASP A N 1
ATOM 1072 C CA . ASP A 1 141 ? 1.582 1.933 29.448 1.00 85.38 141 ASP A CA 1
ATOM 1073 C C . ASP A 1 141 ? 3.112 1.782 29.608 1.00 85.38 141 ASP A C 1
ATOM 1075 O O . ASP A 1 141 ? 3.631 1.539 30.701 1.00 85.38 141 ASP A O 1
ATOM 1079 N N . SER A 1 142 ? 3.864 1.944 28.514 1.00 88.31 142 SER A N 1
ATOM 1080 C CA . SER A 1 142 ? 5.326 1.926 28.519 1.00 88.31 142 SER A CA 1
ATOM 1081 C C . SER A 1 142 ? 5.911 3.310 28.799 1.00 88.31 142 SER A C 1
ATOM 1083 O O . SER A 1 142 ? 5.378 4.346 28.399 1.00 88.31 142 SER A O 1
ATOM 1085 N N . THR A 1 143 ? 7.069 3.323 29.461 1.00 87.62 143 THR A N 1
ATOM 1086 C CA . THR A 1 143 ? 7.883 4.524 29.692 1.00 87.62 143 THR A CA 1
ATOM 1087 C C . THR A 1 143 ? 8.750 4.901 28.490 1.00 87.62 143 THR A C 1
ATOM 1089 O O . THR A 1 143 ? 9.357 5.973 28.485 1.00 87.62 143 THR A O 1
ATOM 1092 N N . ARG A 1 144 ? 8.834 4.038 27.468 1.00 88.06 144 ARG A N 1
ATOM 1093 C CA . ARG A 1 144 ? 9.546 4.332 26.221 1.00 88.06 144 ARG A CA 1
ATOM 1094 C C . ARG A 1 144 ? 8.707 5.241 25.317 1.00 88.06 144 ARG A C 1
ATOM 1096 O O . ARG A 1 144 ? 7.485 5.128 25.312 1.00 88.06 144 ARG A O 1
ATOM 1103 N N . PRO A 1 145 ? 9.338 6.107 24.500 1.00 86.25 145 PRO A N 1
ATOM 1104 C CA . PRO A 1 145 ? 8.600 6.931 23.541 1.00 86.25 145 PRO A CA 1
ATOM 1105 C C . PRO A 1 145 ? 7.868 6.069 22.504 1.00 86.25 145 PRO A C 1
ATOM 1107 O O . PRO A 1 145 ? 6.715 6.341 22.181 1.00 86.25 145 PRO A O 1
ATOM 1110 N N . PHE A 1 146 ? 8.504 4.986 22.054 1.00 88.19 146 PHE A N 1
ATOM 1111 C CA . PHE A 1 146 ? 7.929 4.001 21.147 1.00 88.19 146 PHE A CA 1
ATOM 1112 C C . PHE A 1 146 ? 8.253 2.587 21.618 1.00 88.19 146 PHE A C 1
ATOM 1114 O O . PHE A 1 146 ? 9.316 2.342 22.194 1.00 88.19 146 PHE A O 1
ATOM 1121 N N . GLU A 1 147 ? 7.346 1.668 21.323 1.00 90.62 147 GLU A N 1
ATOM 1122 C CA . GLU A 1 147 ? 7.541 0.231 21.433 1.00 90.62 147 GLU A CA 1
ATOM 1123 C C . GLU A 1 147 ? 7.393 -0.419 20.064 1.00 90.62 147 GLU A C 1
ATOM 1125 O O . GLU A 1 147 ? 6.717 0.100 19.173 1.00 90.62 147 GLU A O 1
ATOM 1130 N N . ILE A 1 148 ? 8.028 -1.575 19.914 1.00 90.25 148 ILE A N 1
ATOM 1131 C CA . ILE A 1 148 ? 7.876 -2.414 18.735 1.00 90.25 148 ILE A CA 1
ATOM 1132 C C . ILE A 1 148 ? 6.854 -3.496 19.051 1.00 90.25 148 ILE A C 1
ATOM 1134 O O . ILE A 1 148 ? 6.968 -4.213 20.045 1.00 90.25 148 ILE A O 1
ATOM 1138 N N . ILE A 1 149 ? 5.857 -3.608 18.187 1.00 92.12 149 ILE A N 1
ATOM 1139 C CA . ILE A 1 149 ? 4.818 -4.624 18.254 1.00 92.12 149 ILE A CA 1
ATOM 1140 C C . ILE A 1 149 ? 4.772 -5.402 16.952 1.00 92.12 149 ILE A C 1
ATOM 1142 O O . ILE A 1 149 ? 5.230 -4.945 15.907 1.00 92.12 149 ILE A O 1
ATOM 1146 N N . GLU A 1 150 ? 4.193 -6.593 17.023 1.00 92.94 150 GLU A N 1
ATOM 1147 C CA . GLU A 1 150 ? 4.114 -7.489 15.882 1.00 92.94 150 GLU A CA 1
ATOM 1148 C C . GLU A 1 150 ? 2.668 -7.867 15.564 1.00 92.94 150 GLU A C 1
ATOM 1150 O O . GLU A 1 150 ? 1.791 -7.888 16.438 1.00 92.94 150 GLU A O 1
ATOM 1155 N N . SER A 1 151 ? 2.411 -8.167 14.294 1.00 92.00 151 SER A N 1
ATOM 1156 C CA . SER A 1 151 ? 1.175 -8.802 13.845 1.00 92.00 151 SER A CA 1
ATOM 1157 C C . SER A 1 151 ? 1.448 -9.718 12.653 1.00 92.00 151 SER A C 1
ATOM 1159 O O . SER A 1 151 ? 2.174 -9.334 11.735 1.00 92.00 151 SER A O 1
ATOM 1161 N N . PRO A 1 152 ? 0.852 -10.923 12.594 1.00 90.56 152 PRO A N 1
ATOM 1162 C CA . PRO A 1 152 ? 0.924 -11.751 11.394 1.00 90.56 152 PRO A CA 1
ATOM 1163 C C . PRO A 1 152 ? 0.174 -11.124 10.212 1.00 90.56 152 PRO A C 1
ATOM 1165 O O . PRO A 1 152 ? 0.486 -11.454 9.070 1.00 90.56 152 PRO A O 1
ATOM 1168 N N . ASN A 1 153 ? -0.793 -10.234 10.466 1.00 91.12 153 ASN A N 1
ATOM 1169 C CA . ASN A 1 153 ? -1.595 -9.574 9.440 1.00 91.12 153 ASN A CA 1
ATOM 1170 C C . ASN A 1 153 ? -1.274 -8.076 9.396 1.00 91.12 153 ASN A C 1
ATOM 1172 O O . ASN A 1 153 ? -1.274 -7.408 10.432 1.00 91.12 153 ASN A O 1
ATOM 1176 N N . ALA A 1 154 ? -1.071 -7.540 8.198 1.00 90.75 154 ALA A N 1
ATOM 1177 C CA . ALA A 1 154 ? -0.891 -6.111 7.985 1.00 90.75 154 ALA A CA 1
ATOM 1178 C C . ALA A 1 154 ? -1.629 -5.649 6.728 1.00 90.75 154 ALA A C 1
ATOM 1180 O O . ALA A 1 154 ? -1.791 -6.406 5.770 1.00 90.75 154 ALA A O 1
ATOM 1181 N N . GLU A 1 155 ? -2.058 -4.398 6.748 1.00 90.88 155 GLU A N 1
ATOM 1182 C CA . GLU A 1 155 ? -2.452 -3.636 5.573 1.00 90.88 155 GLU A CA 1
ATOM 1183 C C . GLU A 1 155 ? -1.186 -3.003 4.992 1.00 90.88 155 GLU A C 1
ATOM 1185 O O . GLU A 1 155 ? -0.464 -2.284 5.681 1.00 90.88 155 GLU A O 1
ATOM 1190 N N . VAL A 1 156 ? -0.864 -3.348 3.752 1.00 89.31 156 VAL A N 1
ATOM 1191 C CA . VAL A 1 156 ? 0.364 -2.940 3.077 1.00 89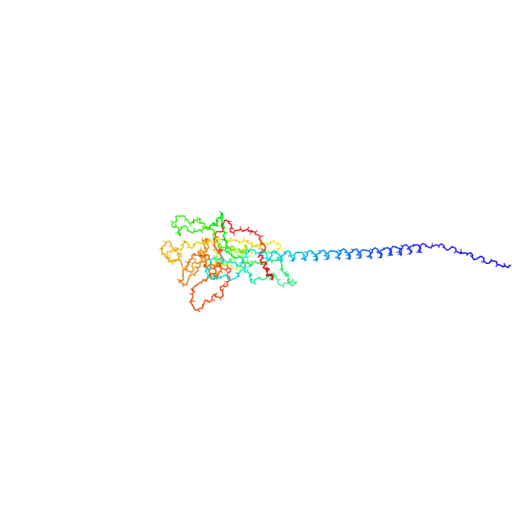.31 156 VAL A CA 1
ATOM 1192 C C . VAL A 1 156 ? 0.006 -1.972 1.967 1.00 89.31 156 VAL A C 1
ATOM 1194 O O . VAL A 1 156 ? -0.915 -2.239 1.202 1.00 89.31 156 VAL A O 1
ATOM 1197 N N . ILE A 1 157 ? 0.756 -0.881 1.869 1.00 87.81 157 ILE A N 1
ATOM 1198 C CA . ILE A 1 157 ? 0.630 0.119 0.810 1.00 87.81 157 ILE A CA 1
ATOM 1199 C C . ILE A 1 157 ? 2.003 0.385 0.195 1.00 87.81 157 ILE A C 1
ATOM 1201 O O . ILE A 1 157 ? 3.000 0.468 0.917 1.00 87.81 157 ILE A O 1
ATOM 1205 N N . TYR A 1 158 ? 2.036 0.499 -1.129 1.00 88.56 158 TYR A N 1
ATOM 1206 C CA . TYR A 1 158 ? 3.174 0.958 -1.916 1.00 88.56 158 TYR A CA 1
ATOM 1207 C C . TYR A 1 158 ? 2.751 2.180 -2.714 1.00 88.56 158 TYR A C 1
ATOM 1209 O O . TYR A 1 158 ? 1.666 2.187 -3.294 1.00 88.56 158 TYR A O 1
ATOM 1217 N N . TRP A 1 159 ? 3.608 3.191 -2.729 1.00 84.62 159 TRP A N 1
ATOM 1218 C CA . TRP A 1 159 ? 3.378 4.431 -3.455 1.00 84.62 159 TRP A CA 1
ATOM 1219 C C . TRP A 1 159 ? 4.718 5.078 -3.789 1.00 84.62 159 TRP A C 1
ATOM 1221 O O . TRP A 1 159 ? 5.724 4.831 -3.108 1.00 84.62 159 TRP A O 1
ATOM 1231 N N . LEU A 1 160 ? 4.736 5.924 -4.814 1.00 79.75 160 LEU A N 1
ATOM 1232 C CA . LEU A 1 160 ? 5.861 6.818 -5.031 1.00 79.75 160 LEU A CA 1
ATOM 1233 C C . LEU A 1 160 ? 5.696 8.100 -4.235 1.00 79.75 160 LEU A C 1
ATOM 1235 O O . LEU A 1 160 ? 4.654 8.750 -4.237 1.00 79.75 160 LEU A O 1
ATOM 1239 N N . GLU A 1 161 ? 6.779 8.474 -3.572 1.00 75.38 161 GLU A N 1
ATOM 1240 C CA . GLU A 1 161 ? 6.941 9.794 -3.002 1.00 75.38 161 GLU A CA 1
ATOM 1241 C C . GLU A 1 161 ? 7.949 10.571 -3.862 1.00 75.38 161 GLU A C 1
ATOM 1243 O O . GLU A 1 161 ? 9.123 10.190 -3.915 1.00 75.38 161 GLU A O 1
ATOM 1248 N N . PRO A 1 162 ? 7.541 11.641 -4.563 1.00 66.06 162 PRO A N 1
ATOM 1249 C CA . PRO A 1 162 ? 8.474 12.478 -5.312 1.00 66.06 162 PRO A CA 1
ATOM 1250 C C . PRO A 1 162 ? 9.561 13.034 -4.380 1.00 66.06 162 PRO A C 1
ATOM 1252 O O . PRO A 1 162 ? 9.238 13.655 -3.376 1.00 66.06 162 PRO A O 1
ATOM 1255 N N . ARG A 1 163 ? 10.860 12.890 -4.696 1.00 54.22 163 ARG A N 1
ATOM 1256 C CA . ARG A 1 163 ? 11.960 13.260 -3.765 1.00 54.22 163 ARG A CA 1
ATOM 1257 C C . ARG A 1 163 ? 12.036 14.748 -3.407 1.00 54.22 163 ARG A C 1
ATOM 1259 O O . ARG A 1 163 ? 12.853 15.131 -2.579 1.00 54.22 163 ARG A O 1
ATOM 1266 N N . ASN A 1 164 ? 11.211 15.591 -4.017 1.00 46.66 164 ASN A N 1
ATOM 1267 C CA . ASN A 1 164 ? 11.093 16.994 -3.637 1.00 46.66 164 ASN A CA 1
ATOM 1268 C C . ASN A 1 164 ? 10.079 17.217 -2.491 1.00 46.66 164 ASN A C 1
ATOM 1270 O O . ASN A 1 164 ? 9.919 18.347 -2.054 1.00 46.66 164 ASN A O 1
ATOM 1274 N N . THR A 1 165 ? 9.373 16.186 -1.996 1.00 42.06 165 THR A N 1
ATOM 1275 C CA . THR A 1 165 ? 8.326 16.343 -0.964 1.00 42.06 165 THR A CA 1
ATOM 1276 C C . THR A 1 165 ? 8.802 16.252 0.476 1.00 42.06 165 THR A C 1
ATOM 1278 O O . THR A 1 165 ? 7.983 16.505 1.356 1.00 42.06 165 THR A O 1
ATOM 1281 N N . GLU A 1 166 ? 10.093 16.026 0.754 1.00 39.41 166 GLU A N 1
ATOM 1282 C CA . GLU A 1 166 ? 10.603 16.259 2.119 1.00 39.41 166 GLU A CA 1
ATOM 1283 C C . GLU A 1 166 ? 10.353 17.722 2.569 1.00 39.41 166 GLU A C 1
ATOM 1285 O O . GLU A 1 166 ? 10.372 18.003 3.764 1.00 39.41 166 GLU A O 1
ATOM 1290 N N . TYR A 1 167 ? 10.025 18.616 1.617 1.00 39.91 167 TYR A N 1
ATOM 1291 C CA . TYR A 1 167 ? 9.663 20.020 1.822 1.00 39.91 167 TYR A CA 1
ATOM 1292 C C . TYR A 1 167 ? 8.438 20.506 1.008 1.00 39.91 167 TYR A C 1
ATOM 1294 O O . TYR A 1 167 ? 8.375 21.682 0.653 1.00 39.91 167 TYR A O 1
ATOM 1302 N N . LEU A 1 168 ? 7.449 19.662 0.666 1.00 37.06 168 LEU A N 1
ATOM 1303 C CA . LEU A 1 168 ? 6.263 20.147 -0.075 1.00 37.06 168 LEU A CA 1
ATOM 1304 C C . LEU A 1 168 ? 5.043 20.422 0.825 1.00 37.06 168 LEU A C 1
ATOM 1306 O O . LEU A 1 168 ? 4.309 19.511 1.199 1.00 37.06 168 LEU A O 1
ATOM 1310 N N . ARG A 1 169 ? 4.775 21.729 1.000 1.00 44.66 169 ARG A N 1
ATOM 1311 C CA . ARG A 1 169 ? 3.517 22.383 1.434 1.00 44.66 169 ARG A CA 1
ATOM 1312 C C . ARG A 1 169 ? 3.122 22.225 2.904 1.00 44.66 169 ARG A C 1
ATOM 1314 O O . ARG A 1 169 ? 1.963 21.944 3.212 1.00 44.66 169 ARG A O 1
ATOM 1321 N N . ASP A 1 170 ? 4.057 22.430 3.819 1.00 45.19 170 ASP A N 1
ATOM 1322 C CA . ASP A 1 170 ? 3.735 22.570 5.244 1.00 45.19 170 ASP A CA 1
ATOM 1323 C C . ASP A 1 170 ? 3.270 23.994 5.621 1.00 45.19 170 ASP A C 1
ATOM 1325 O O . ASP A 1 170 ? 2.728 24.187 6.713 1.00 45.19 170 ASP A O 1
ATOM 1329 N N . GLY A 1 171 ? 3.417 24.980 4.724 1.00 49.94 171 GLY A N 1
ATOM 1330 C CA . GLY A 1 171 ? 3.145 26.389 5.008 1.00 49.94 171 GLY A CA 1
ATOM 1331 C C . GLY A 1 171 ? 4.078 26.973 6.073 1.00 49.94 171 GLY A C 1
ATOM 1332 O O . GLY A 1 171 ? 3.697 27.936 6.746 1.00 49.94 171 GLY A O 1
ATOM 1333 N N . LEU A 1 172 ? 5.250 26.362 6.279 1.00 48.47 172 LEU A N 1
ATOM 1334 C CA . LEU A 1 172 ? 6.221 26.755 7.291 1.00 48.47 172 LEU A CA 1
ATOM 1335 C C . LEU A 1 172 ? 7.348 27.592 6.681 1.00 48.47 172 LEU A C 1
ATOM 1337 O O . LEU A 1 172 ? 7.768 27.409 5.544 1.00 48.47 172 LEU A O 1
ATOM 1341 N N . ASP A 1 173 ? 7.809 28.538 7.489 1.00 57.84 173 ASP A N 1
ATOM 1342 C CA . ASP A 1 173 ? 9.012 29.332 7.268 1.00 57.84 173 ASP A CA 1
ATOM 1343 C C . ASP A 1 173 ? 10.194 28.537 7.844 1.00 57.84 173 ASP A C 1
ATOM 1345 O O . ASP A 1 173 ? 10.481 28.573 9.050 1.00 57.84 173 ASP A O 1
ATOM 1349 N N . ASN A 1 174 ? 10.807 27.717 6.991 1.00 59.50 174 ASN A N 1
ATOM 1350 C CA . ASN A 1 174 ? 11.772 26.699 7.405 1.00 59.50 174 ASN A CA 1
ATOM 1351 C C . ASN A 1 174 ? 13.158 27.294 7.686 1.00 59.50 174 ASN A C 1
ATOM 1353 O O . ASN A 1 174 ? 13.968 26.673 8.384 1.00 59.50 174 ASN A O 1
ATOM 1357 N N . ASN A 1 175 ? 13.423 28.506 7.196 1.00 62.22 175 ASN A N 1
ATOM 1358 C CA . ASN A 1 175 ? 14.646 29.265 7.459 1.00 62.22 175 ASN A CA 1
ATOM 1359 C C . ASN A 1 175 ? 14.444 30.401 8.496 1.00 62.22 175 ASN A C 1
ATOM 1361 O O . ASN A 1 175 ? 15.424 31.016 8.928 1.00 62.22 175 ASN A O 1
ATOM 1365 N N . SER A 1 176 ? 13.209 30.600 8.974 1.00 66.44 176 SER A N 1
ATOM 1366 C CA . SER A 1 176 ? 12.797 31.638 9.929 1.00 66.44 176 SER A CA 1
ATOM 1367 C C . SER A 1 176 ? 13.074 33.072 9.455 1.00 66.44 176 SER A C 1
ATOM 1369 O O . SER A 1 176 ? 13.380 33.947 10.276 1.00 66.44 176 SER A O 1
ATOM 1371 N N . ASP A 1 177 ? 13.001 33.326 8.147 1.00 79.94 177 ASP A N 1
ATOM 1372 C CA . ASP A 1 177 ? 13.233 34.645 7.550 1.00 79.94 177 ASP A CA 1
ATOM 1373 C C . ASP A 1 177 ? 11.987 35.549 7.513 1.00 79.94 177 ASP A C 1
ATOM 1375 O O . ASP A 1 177 ? 12.069 36.736 7.174 1.00 79.94 177 ASP A O 1
ATOM 1379 N N . GLY A 1 178 ? 10.844 35.028 7.957 1.00 69.44 178 GLY A N 1
ATOM 1380 C CA . GLY A 1 178 ? 9.566 35.720 8.020 1.00 69.44 178 GLY A CA 1
ATOM 1381 C C . GLY A 1 178 ? 8.736 35.609 6.743 1.00 69.44 178 GLY A C 1
ATOM 1382 O O . GLY A 1 178 ? 7.706 36.288 6.644 1.00 69.44 178 GLY A O 1
ATOM 1383 N N . THR A 1 179 ? 9.144 34.783 5.777 1.00 62.75 179 THR A N 1
ATOM 1384 C CA . THR A 1 179 ? 8.384 34.487 4.564 1.00 62.75 179 THR A CA 1
ATOM 1385 C C . THR A 1 179 ? 8.050 33.000 4.466 1.00 62.75 179 THR A C 1
ATOM 1387 O O . THR A 1 179 ? 8.771 32.140 4.945 1.00 62.75 179 THR A O 1
ATOM 1390 N N . VAL A 1 180 ? 6.879 32.683 3.907 1.00 56.66 180 VAL A N 1
ATOM 1391 C CA . VAL A 1 180 ? 6.528 31.291 3.601 1.00 56.66 180 VAL A CA 1
ATOM 1392 C C . VAL A 1 180 ? 7.282 30.918 2.326 1.00 56.66 180 VAL A C 1
ATOM 1394 O O . VAL A 1 180 ? 7.060 31.547 1.285 1.00 56.66 180 VAL A O 1
ATOM 1397 N N . ASP A 1 181 ? 8.158 29.917 2.418 1.00 59.22 181 ASP A N 1
ATOM 1398 C CA . ASP A 1 181 ? 9.138 29.507 1.400 1.00 59.22 181 ASP A CA 1
ATOM 1399 C C . ASP A 1 181 ? 8.488 28.811 0.173 1.00 59.22 181 ASP A C 1
ATOM 1401 O O . ASP A 1 181 ? 8.911 27.745 -0.264 1.00 59.22 181 ASP A O 1
ATOM 1405 N N . GLU A 1 182 ? 7.415 29.362 -0.407 1.00 56.12 182 GLU A N 1
ATOM 1406 C CA . GLU A 1 182 ? 6.543 28.610 -1.334 1.00 56.12 182 GLU A CA 1
ATOM 1407 C C . GLU A 1 182 ? 6.587 29.027 -2.813 1.00 56.12 182 GLU A C 1
ATOM 1409 O O . GLU A 1 182 ? 5.957 28.371 -3.642 1.00 56.12 182 GLU A O 1
ATOM 1414 N N . LEU A 1 183 ? 7.339 30.063 -3.209 1.00 42.22 183 LEU A N 1
ATOM 1415 C CA . LEU A 1 183 ? 7.360 30.490 -4.624 1.00 42.22 183 LEU A CA 1
ATOM 1416 C C . LEU A 1 183 ? 8.728 30.473 -5.317 1.00 42.22 183 LEU A C 1
ATOM 1418 O O . LEU A 1 183 ? 8.758 30.592 -6.541 1.00 42.22 183 LEU A O 1
ATOM 1422 N N . ALA A 1 184 ? 9.842 30.295 -4.598 1.00 42.53 184 ALA A N 1
ATOM 1423 C CA . ALA A 1 184 ? 11.172 30.371 -5.220 1.00 42.53 184 ALA A CA 1
ATOM 1424 C C . ALA A 1 184 ? 12.258 29.426 -4.664 1.00 42.53 184 ALA A C 1
ATOM 1426 O O . ALA A 1 184 ? 13.266 29.253 -5.345 1.00 42.53 184 ALA A O 1
ATOM 1427 N N . GLU A 1 185 ? 12.072 28.768 -3.511 1.00 42.97 185 GLU A N 1
ATOM 1428 C CA . GLU A 1 185 ? 13.068 27.818 -2.964 1.00 42.97 185 GLU A CA 1
ATOM 1429 C C . GLU A 1 185 ? 12.727 26.331 -3.171 1.00 42.97 185 GLU A C 1
ATOM 1431 O O . GLU A 1 185 ? 13.583 25.473 -2.980 1.00 42.97 185 GLU A O 1
ATOM 1436 N N . GLY A 1 186 ? 11.563 26.010 -3.750 1.00 41.59 186 GLY A N 1
ATOM 1437 C CA . GLY A 1 186 ? 11.256 24.677 -4.301 1.00 41.59 186 GLY A CA 1
ATOM 1438 C C . GLY A 1 186 ? 11.999 24.337 -5.607 1.00 41.59 186 GLY A C 1
ATOM 1439 O O . GLY A 1 186 ? 11.629 23.392 -6.307 1.00 41.59 186 GLY A O 1
ATOM 1440 N N . GLN A 1 187 ? 13.017 25.124 -5.972 1.00 42.53 187 GLN A N 1
ATOM 1441 C CA . GLN A 1 187 ? 13.803 24.963 -7.192 1.00 42.53 187 GLN A CA 1
ATOM 1442 C C . GLN A 1 187 ? 15.308 24.967 -6.894 1.00 42.53 187 GLN A C 1
ATOM 1444 O O . GLN A 1 187 ? 16.077 25.706 -7.504 1.00 42.53 187 GLN A O 1
ATOM 1449 N N . LEU A 1 188 ? 15.763 24.103 -5.986 1.00 41.12 188 LEU A N 1
ATOM 1450 C CA . LEU A 1 188 ? 17.182 23.756 -5.896 1.00 41.12 188 LEU A CA 1
ATOM 1451 C C . LEU A 1 188 ? 17.391 22.271 -6.158 1.00 41.12 188 LEU A C 1
ATOM 1453 O O . LEU A 1 188 ? 17.373 21.426 -5.272 1.00 41.12 188 LEU A O 1
ATOM 1457 N N . GLY A 1 189 ? 17.637 22.007 -7.442 1.00 41.12 189 GLY A N 1
ATOM 1458 C CA . GLY A 1 189 ? 18.104 20.736 -7.956 1.00 41.12 189 GLY A CA 1
ATOM 1459 C C . GLY A 1 189 ? 16.968 19.754 -8.135 1.00 41.12 189 GLY A C 1
ATOM 1460 O O . GLY A 1 189 ? 16.783 18.855 -7.324 1.00 41.12 189 GLY A O 1
ATOM 1461 N N . THR A 1 190 ? 16.276 19.849 -9.267 1.00 44.91 190 THR A N 1
ATOM 1462 C CA . THR A 1 190 ? 15.724 18.653 -9.884 1.00 44.91 190 THR A CA 1
ATOM 1463 C C . THR A 1 190 ? 16.881 17.652 -9.946 1.00 44.91 190 THR A C 1
ATOM 1465 O O . THR A 1 190 ? 17.800 17.815 -10.756 1.00 44.91 190 THR A O 1
ATOM 1468 N N . LEU A 1 191 ? 16.936 16.700 -9.004 1.00 44.56 191 LEU A N 1
ATOM 1469 C CA . LEU A 1 191 ? 17.824 15.552 -9.101 1.00 44.56 191 LEU A CA 1
ATOM 1470 C C . LEU A 1 191 ? 17.280 14.784 -10.287 1.00 44.56 191 LEU A C 1
ATOM 1472 O O . LEU A 1 191 ? 16.394 13.950 -10.168 1.00 44.56 191 LEU A O 1
ATOM 1476 N N . ASN A 1 192 ? 17.759 15.221 -11.437 1.00 49.78 192 ASN A N 1
ATOM 1477 C CA . ASN A 1 192 ? 17.290 14.844 -12.731 1.00 49.78 192 ASN A CA 1
ATOM 1478 C C . ASN A 1 192 ? 18.341 13.935 -13.307 1.00 49.78 192 ASN A C 1
ATOM 1480 O O . ASN A 1 192 ? 19.454 14.372 -13.605 1.00 49.78 192 ASN A O 1
ATOM 1484 N N . TYR A 1 193 ? 17.981 12.679 -13.513 1.00 46.19 193 TYR A N 1
ATOM 1485 C CA . TYR A 1 193 ? 18.723 11.882 -14.466 1.00 46.19 193 TYR A CA 1
ATOM 1486 C C . TYR A 1 193 ? 18.159 12.208 -15.849 1.00 46.19 193 TYR A C 1
ATOM 1488 O O . TYR A 1 193 ? 16.988 11.965 -16.116 1.00 46.19 193 TYR A O 1
ATOM 1496 N N . ASN A 1 194 ? 18.960 12.842 -16.709 1.00 50.12 194 ASN A N 1
ATOM 1497 C CA . ASN A 1 194 ? 18.546 13.256 -18.059 1.00 50.12 194 ASN A CA 1
ATOM 1498 C C . ASN A 1 194 ? 17.286 14.149 -18.127 1.00 50.12 194 ASN A C 1
ATOM 1500 O O . ASN A 1 194 ? 16.594 14.146 -19.139 1.00 50.12 194 ASN A O 1
ATOM 1504 N N . GLY A 1 195 ? 16.998 14.936 -17.086 1.00 52.81 195 GLY A N 1
ATOM 1505 C CA . GLY A 1 195 ? 15.839 15.841 -17.060 1.00 52.81 195 GLY A CA 1
ATOM 1506 C C . GLY A 1 195 ? 14.595 15.311 -16.332 1.00 52.81 195 GLY A C 1
ATOM 1507 O O . GLY A 1 195 ? 13.652 16.082 -16.189 1.00 52.81 195 GLY A O 1
ATOM 1508 N N . MET A 1 196 ? 14.609 14.068 -15.830 1.00 56.19 196 MET A N 1
ATOM 1509 C CA . MET A 1 196 ? 13.453 13.438 -15.166 1.00 56.19 196 MET A CA 1
ATOM 1510 C C . MET A 1 196 ? 13.513 13.533 -13.639 1.00 56.19 196 MET A C 1
ATOM 1512 O O . MET A 1 196 ? 14.544 13.143 -13.080 1.00 56.19 196 MET A O 1
ATOM 1516 N N . PRO A 1 197 ? 12.430 13.957 -12.957 1.00 62.81 197 PRO A N 1
ATOM 1517 C CA . PRO A 1 197 ? 12.401 14.010 -11.502 1.00 62.81 197 PRO A CA 1
ATOM 1518 C C . PRO A 1 197 ? 12.559 12.605 -10.915 1.00 62.81 197 PRO A C 1
ATOM 1520 O O . PRO A 1 197 ? 11.913 11.654 -11.347 1.00 62.81 197 PRO A O 1
ATOM 1523 N N . LEU A 1 198 ? 13.428 12.475 -9.917 1.00 68.12 198 LEU A N 1
ATOM 1524 C CA . LEU A 1 198 ? 13.568 11.241 -9.154 1.00 68.12 198 LEU A CA 1
ATOM 1525 C C . LEU A 1 198 ? 12.586 11.218 -7.974 1.00 68.12 198 LEU A C 1
ATOM 1527 O O . LEU A 1 198 ? 12.272 12.244 -7.373 1.00 68.12 198 LEU A O 1
ATOM 1531 N N . ALA A 1 199 ? 12.144 10.024 -7.614 1.00 74.50 199 ALA A N 1
ATOM 1532 C CA . ALA A 1 199 ? 11.221 9.718 -6.536 1.00 74.50 199 ALA A CA 1
ATOM 1533 C C . ALA A 1 199 ? 11.769 8.572 -5.672 1.00 74.50 199 ALA A C 1
ATOM 1535 O O . ALA A 1 199 ? 12.743 7.896 -6.024 1.00 74.50 199 ALA A O 1
ATOM 1536 N N . THR A 1 200 ? 11.156 8.370 -4.516 1.00 78.56 200 THR A N 1
ATOM 1537 C CA . THR A 1 200 ? 11.449 7.272 -3.602 1.00 78.56 200 THR A CA 1
ATOM 1538 C C . THR A 1 200 ? 10.243 6.343 -3.580 1.00 78.56 200 THR A C 1
ATOM 1540 O O . THR A 1 200 ? 9.131 6.759 -3.258 1.00 78.56 200 THR A O 1
ATOM 1543 N N . LEU A 1 201 ? 10.457 5.070 -3.916 1.00 84.00 201 LEU A N 1
ATOM 1544 C CA . LEU A 1 201 ? 9.438 4.038 -3.772 1.00 84.00 201 LEU A CA 1
ATOM 1545 C C . LEU A 1 201 ? 9.305 3.686 -2.298 1.00 84.00 201 LEU A C 1
ATOM 1547 O O . LEU A 1 201 ? 10.216 3.112 -1.685 1.00 84.00 201 LEU A O 1
ATOM 1551 N N . ARG A 1 202 ? 8.150 4.035 -1.745 1.00 83.56 202 ARG A N 1
ATOM 1552 C CA . ARG A 1 202 ? 7.806 3.793 -0.355 1.00 83.56 202 ARG A CA 1
ATOM 1553 C C . ARG A 1 202 ? 6.978 2.532 -0.223 1.00 83.56 202 ARG A C 1
ATOM 1555 O O . ARG A 1 202 ? 6.242 2.122 -1.121 1.00 83.56 202 ARG A O 1
ATOM 1562 N N . ARG A 1 203 ? 7.092 1.929 0.950 1.00 86.81 203 ARG A N 1
ATOM 1563 C CA . ARG A 1 203 ? 6.235 0.840 1.398 1.00 86.81 203 ARG A CA 1
ATOM 1564 C C . ARG A 1 203 ? 5.918 1.064 2.857 1.00 86.81 203 ARG A C 1
ATOM 1566 O O . ARG A 1 203 ? 6.809 1.394 3.617 1.00 86.81 203 ARG A O 1
ATOM 1573 N N . ARG A 1 204 ? 4.694 0.780 3.288 1.00 84.75 204 ARG A N 1
ATOM 1574 C CA . ARG A 1 204 ? 4.385 0.709 4.719 1.00 84.75 204 ARG A CA 1
ATOM 1575 C C . ARG A 1 204 ? 3.492 -0.472 5.022 1.00 84.75 204 ARG A C 1
ATOM 1577 O O . ARG A 1 204 ? 2.650 -0.841 4.209 1.00 84.75 204 ARG A O 1
ATOM 1584 N N . ALA A 1 205 ? 3.701 -1.072 6.189 1.00 88.75 205 ALA A N 1
ATOM 1585 C CA . ALA A 1 205 ? 2.872 -2.145 6.714 1.00 88.75 205 ALA A CA 1
ATOM 1586 C C . ALA A 1 205 ? 2.194 -1.673 8.005 1.00 88.75 205 ALA A C 1
ATOM 1588 O O . ALA A 1 205 ? 2.824 -1.598 9.055 1.00 88.75 205 ALA A O 1
ATOM 1589 N N . LEU A 1 206 ? 0.904 -1.364 7.921 1.00 91.38 206 LEU A N 1
ATOM 1590 C CA . LEU A 1 206 ? 0.074 -1.017 9.064 1.00 91.38 206 LEU A CA 1
ATOM 1591 C C . LEU A 1 206 ? -0.456 -2.301 9.701 1.00 91.38 206 LEU A C 1
ATOM 1593 O O . LEU A 1 206 ? -1.194 -3.072 9.085 1.00 91.38 206 LEU A O 1
ATOM 1597 N N . LEU A 1 207 ? -0.069 -2.560 10.943 1.00 93.19 207 LEU A N 1
ATOM 1598 C CA . LEU A 1 207 ? -0.426 -3.779 11.651 1.00 93.19 207 LEU A CA 1
ATOM 1599 C C . LEU A 1 207 ? -1.934 -3.831 11.912 1.00 93.19 207 LEU A C 1
ATOM 1601 O O . LEU A 1 207 ? -2.540 -2.884 12.417 1.00 93.19 207 LEU A O 1
ATOM 1605 N N . ILE A 1 208 ? -2.537 -4.980 11.613 1.00 94.44 208 ILE A N 1
ATOM 1606 C CA . ILE A 1 208 ? -3.944 -5.252 11.908 1.00 94.44 208 ILE A CA 1
ATOM 1607 C C . ILE A 1 208 ? -3.994 -5.838 13.319 1.00 94.44 208 ILE A C 1
ATOM 1609 O O . ILE A 1 208 ? -3.632 -7.000 13.529 1.00 94.44 208 ILE A O 1
ATOM 1613 N N . ARG A 1 209 ? -4.377 -5.001 14.288 1.00 94.38 209 ARG A N 1
ATOM 1614 C CA . ARG A 1 209 ? -4.358 -5.298 15.730 1.00 94.38 209 ARG A CA 1
ATOM 1615 C C . ARG A 1 209 ? -5.654 -4.839 16.414 1.00 94.38 209 ARG A C 1
ATOM 1617 O O . ARG A 1 209 ? -5.636 -3.905 17.217 1.00 94.38 209 ARG A O 1
ATOM 1624 N N . PRO A 1 210 ? -6.804 -5.471 16.105 1.00 94.50 210 PRO A N 1
ATOM 1625 C CA . PRO A 1 210 ? -8.085 -5.094 16.703 1.00 94.50 210 PRO A CA 1
ATOM 1626 C C . PRO A 1 210 ? -8.129 -5.335 18.220 1.00 94.50 210 PRO A C 1
ATOM 1628 O O . PRO A 1 210 ? -8.997 -4.787 18.891 1.00 94.50 210 PRO A O 1
ATOM 1631 N N . ASP A 1 211 ? -7.197 -6.125 18.756 1.00 92.75 211 ASP A N 1
ATOM 1632 C CA . ASP A 1 211 ? -6.993 -6.379 20.183 1.00 92.75 211 ASP A CA 1
ATOM 1633 C C . ASP A 1 211 ? -6.486 -5.156 20.966 1.00 92.75 211 ASP A C 1
ATOM 1635 O O . ASP A 1 211 ? -6.624 -5.127 22.184 1.00 92.75 211 ASP A O 1
ATOM 1639 N N . LEU A 1 212 ? -5.948 -4.136 20.287 1.00 92.75 212 LEU A N 1
ATOM 1640 C CA . LEU A 1 212 ? -5.567 -2.863 20.914 1.00 92.75 212 LEU A CA 1
ATOM 1641 C C . LEU A 1 212 ? -6.768 -1.957 21.208 1.00 92.75 212 LEU A C 1
ATOM 1643 O O . LEU A 1 212 ? -6.634 -0.949 21.900 1.00 92.75 212 LEU A O 1
ATOM 1647 N N . ASN A 1 213 ? -7.944 -2.287 20.674 1.00 93.19 213 ASN A N 1
ATOM 1648 C CA . ASN A 1 213 ? -9.158 -1.565 21.011 1.00 93.19 213 ASN A CA 1
ATOM 1649 C C . ASN A 1 213 ? -9.541 -1.843 22.470 1.00 93.19 213 ASN A C 1
ATOM 1651 O O . ASN A 1 213 ? -9.609 -2.993 22.901 1.00 93.19 213 ASN A O 1
ATOM 1655 N N . GLY A 1 214 ? -9.848 -0.785 23.220 1.00 86.88 214 GLY A N 1
ATOM 1656 C CA . GLY A 1 214 ? -10.340 -0.897 24.588 1.00 86.88 214 GLY A CA 1
ATOM 1657 C C . GLY A 1 214 ? -11.729 -1.549 24.669 1.00 86.88 214 GLY A C 1
ATOM 1658 O O . GLY A 1 214 ? -12.332 -1.888 23.649 1.00 86.88 214 GLY A O 1
ATOM 1659 N N . PRO A 1 215 ? -12.312 -1.663 25.876 1.00 83.88 215 PRO A N 1
ATOM 1660 C CA . PRO A 1 215 ? -13.591 -2.352 26.102 1.00 83.88 215 PRO A CA 1
ATOM 1661 C C . PRO A 1 215 ? -14.772 -1.814 25.280 1.00 83.88 215 PRO A C 1
ATOM 1663 O O . PRO A 1 215 ? -15.745 -2.521 25.038 1.00 83.88 215 PRO A O 1
ATOM 1666 N N . GLN A 1 216 ? -14.689 -0.555 24.849 1.00 84.19 216 GLN A N 1
ATOM 1667 C CA . GLN A 1 216 ? -15.685 0.110 24.008 1.00 84.19 216 GLN A CA 1
ATOM 1668 C C . GLN A 1 216 ? -15.466 -0.128 22.499 1.00 84.19 216 GLN A C 1
ATOM 1670 O O . GLN A 1 216 ? -16.167 0.459 21.680 1.00 84.19 216 GLN A O 1
ATOM 1675 N N . GLY A 1 217 ? -14.492 -0.963 22.119 1.00 88.94 217 GLY A N 1
ATOM 1676 C CA . GLY A 1 217 ? -14.135 -1.235 20.725 1.00 88.94 217 GLY A CA 1
ATOM 1677 C C . GLY A 1 217 ? -13.387 -0.091 20.040 1.00 88.94 217 GLY A C 1
ATOM 1678 O O . GLY A 1 217 ? -13.369 -0.039 18.812 1.00 88.94 217 GLY A O 1
ATOM 1679 N N . ILE A 1 218 ? -12.789 0.820 20.813 1.00 92.31 218 ILE A N 1
ATOM 1680 C CA . ILE A 1 218 ? -12.127 2.048 20.348 1.00 92.31 218 ILE A CA 1
ATOM 1681 C C . ILE A 1 218 ? -10.722 2.182 20.924 1.00 92.31 218 ILE A C 1
ATOM 1683 O O . ILE A 1 218 ? -10.443 1.684 22.016 1.00 92.31 218 ILE A O 1
ATOM 1687 N N . LEU A 1 219 ? -9.847 2.889 20.212 1.00 92.12 219 LEU A N 1
ATOM 1688 C CA . LEU A 1 219 ? -8.522 3.221 20.724 1.00 92.12 219 LEU A CA 1
ATOM 1689 C C . LEU A 1 219 ? -8.638 4.306 21.796 1.00 92.12 219 LEU A C 1
ATOM 1691 O O . LEU A 1 219 ? -9.317 5.323 21.612 1.00 92.12 219 LEU A O 1
ATOM 1695 N N . MET A 1 220 ? -7.959 4.087 22.920 1.00 91.00 220 MET A N 1
ATOM 1696 C CA . MET A 1 220 ? -7.986 4.986 24.070 1.00 91.00 220 MET A CA 1
ATOM 1697 C C . MET A 1 220 ? -6.642 5.681 24.239 1.00 91.00 220 MET A C 1
ATOM 1699 O O . MET A 1 220 ? -5.587 5.069 24.108 1.00 91.00 220 MET A O 1
ATOM 1703 N N . GLN A 1 221 ? -6.696 6.972 24.537 1.00 88.44 221 GLN A N 1
ATOM 1704 C CA . GLN A 1 221 ? -5.549 7.763 24.951 1.00 88.44 221 GLN A CA 1
ATOM 1705 C C . GLN A 1 221 ? -5.132 7.383 26.383 1.00 88.44 221 GLN A C 1
ATOM 1707 O O . GLN A 1 221 ? -5.965 6.900 27.155 1.00 88.44 221 GLN A O 1
ATOM 1712 N N . PRO A 1 222 ? -3.890 7.696 26.800 1.00 83.44 222 PRO A N 1
ATOM 1713 C CA . PRO A 1 222 ? -3.405 7.388 28.153 1.00 83.44 222 PRO A CA 1
ATOM 1714 C C . PRO A 1 222 ? -4.223 8.035 29.283 1.00 83.44 222 PRO A C 1
ATOM 1716 O O . PRO A 1 222 ? -4.245 7.552 30.408 1.00 83.44 222 PRO A O 1
ATOM 1719 N N . ASN A 1 223 ? -4.921 9.138 28.998 1.00 85.50 223 ASN A N 1
ATOM 1720 C CA . ASN A 1 223 ? -5.813 9.813 29.948 1.00 85.50 223 ASN A CA 1
ATOM 1721 C C . ASN A 1 223 ? -7.202 9.145 30.070 1.00 85.50 223 ASN A C 1
ATOM 1723 O O . ASN A 1 223 ? -8.089 9.704 30.712 1.00 85.50 223 ASN A O 1
ATOM 1727 N N . GLY A 1 224 ? -7.418 7.997 29.418 1.00 85.69 224 GLY A N 1
ATOM 1728 C CA . GLY A 1 224 ? -8.688 7.272 29.415 1.00 85.69 224 GLY A CA 1
ATOM 1729 C C . GLY A 1 224 ? -9.762 7.867 28.501 1.00 85.69 224 GLY A C 1
ATOM 1730 O O . GLY A 1 224 ? -10.916 7.449 28.575 1.00 85.69 224 GLY A O 1
ATOM 1731 N N . THR A 1 225 ? -9.425 8.833 27.641 1.00 90.44 225 THR A N 1
ATOM 1732 C CA . THR A 1 225 ? -10.364 9.396 26.655 1.00 90.44 225 THR A CA 1
ATOM 1733 C C . THR A 1 225 ? -10.205 8.731 25.280 1.00 90.44 225 THR A C 1
ATOM 1735 O O . THR A 1 225 ? -9.102 8.316 24.930 1.00 90.44 225 THR A O 1
ATOM 1738 N N . PRO A 1 226 ? -11.268 8.603 24.468 1.00 91.75 226 PRO A N 1
ATOM 1739 C CA . PRO A 1 226 ? -11.160 8.100 23.096 1.00 91.75 226 PRO A CA 1
ATOM 1740 C C . PRO A 1 226 ? -10.234 8.955 22.225 1.00 91.75 226 PRO A C 1
ATOM 1742 O O . PRO A 1 226 ? -10.226 10.182 22.351 1.00 91.75 226 PRO A O 1
ATOM 1745 N N . TYR A 1 227 ? -9.502 8.349 21.289 1.00 90.44 227 TYR A N 1
ATOM 1746 C CA . TYR A 1 227 ? -8.853 9.133 20.235 1.00 90.44 227 TYR A CA 1
ATOM 1747 C C . TYR A 1 227 ? -9.907 9.709 19.273 1.00 90.44 227 TYR A C 1
ATOM 1749 O O . TYR A 1 227 ? -10.725 8.942 18.751 1.00 90.44 227 TYR A O 1
ATOM 1757 N N . PRO A 1 228 ? -9.907 11.030 19.010 1.00 90.06 228 PRO A N 1
ATOM 1758 C CA . PRO A 1 228 ? -10.863 11.642 18.097 1.00 90.06 228 PRO A CA 1
ATOM 1759 C C . PRO A 1 228 ? -10.496 11.369 16.632 1.00 90.06 228 PRO A C 1
ATOM 1761 O O . PRO A 1 228 ? -9.323 11.269 16.273 1.00 90.06 228 PRO A O 1
ATOM 1764 N N . ALA A 1 229 ? -11.505 11.327 15.760 1.00 86.62 229 ALA A N 1
ATOM 1765 C CA . ALA A 1 229 ? -11.344 11.126 14.317 1.00 86.62 229 ALA A CA 1
ATOM 1766 C C . ALA A 1 229 ? -10.411 12.157 13.656 1.00 86.62 229 ALA A C 1
ATOM 1768 O O . ALA A 1 229 ? -9.668 11.824 12.737 1.00 86.62 229 ALA A O 1
ATOM 1769 N N . SER A 1 230 ? -10.391 13.397 14.158 1.00 84.12 230 SER A N 1
ATOM 1770 C CA . SER A 1 230 ? -9.508 14.465 13.670 1.00 84.12 230 SER A CA 1
ATOM 1771 C C . SER A 1 230 ? -8.017 14.182 13.879 1.00 84.12 230 SER A C 1
ATOM 1773 O O . SER A 1 230 ? -7.184 14.825 13.251 1.00 84.12 230 SER A O 1
ATOM 1775 N N . SER A 1 231 ? -7.665 13.234 14.750 1.00 85.12 231 SER A N 1
ATOM 1776 C CA . SER A 1 231 ? -6.278 12.842 15.015 1.00 85.12 231 SER A CA 1
ATOM 1777 C C . SER A 1 231 ? -5.815 11.647 14.177 1.00 85.12 231 SER A C 1
ATOM 1779 O O . SER A 1 231 ? -4.689 11.201 14.373 1.00 85.12 231 SER A O 1
ATOM 1781 N N . ALA A 1 232 ? -6.632 11.126 13.252 1.00 84.88 232 ALA A N 1
ATOM 1782 C CA . ALA A 1 232 ? -6.309 9.928 12.471 1.00 84.88 232 ALA A CA 1
ATOM 1783 C C . ALA A 1 232 ? -4.989 10.051 11.685 1.00 84.88 232 ALA A C 1
ATOM 1785 O O . ALA A 1 232 ? -4.132 9.178 11.800 1.00 84.88 232 ALA A O 1
ATOM 1786 N N . THR A 1 233 ? -4.779 11.152 10.953 1.00 79.69 233 THR A N 1
ATOM 1787 C CA . THR A 1 233 ? -3.540 11.385 10.185 1.00 79.69 233 THR A CA 1
ATOM 1788 C C . THR A 1 233 ? -2.314 11.448 11.095 1.00 79.69 233 THR A C 1
ATOM 1790 O O . THR A 1 233 ? -1.314 10.779 10.852 1.00 79.69 233 THR A O 1
ATOM 1793 N N . PHE A 1 234 ? -2.409 12.199 12.196 1.00 81.06 234 PHE A N 1
ATOM 1794 C CA . PHE A 1 234 ? -1.338 12.288 13.189 1.00 81.06 234 PHE A CA 1
ATOM 1795 C C . PHE A 1 234 ? -1.031 10.920 13.815 1.00 81.06 234 PHE A C 1
ATOM 1797 O O . PHE A 1 234 ? 0.130 10.543 13.967 1.00 81.06 234 PHE A O 1
ATOM 1804 N N . PHE A 1 235 ? -2.072 10.148 14.131 1.00 87.06 235 PHE A N 1
ATOM 1805 C CA . PHE A 1 235 ? -1.935 8.809 14.683 1.00 87.06 235 PHE A CA 1
ATOM 1806 C C . PHE A 1 235 ? -1.206 7.871 13.714 1.00 87.06 235 PHE A C 1
ATOM 1808 O O . PHE A 1 235 ? -0.277 7.192 14.142 1.00 87.06 235 PHE A O 1
ATOM 1815 N N . LEU A 1 236 ? -1.570 7.872 12.427 1.00 86.06 236 LEU A N 1
ATOM 1816 C CA . LEU A 1 236 ? -0.916 7.074 11.381 1.00 86.06 236 LEU A CA 1
ATOM 1817 C C . LEU A 1 236 ? 0.540 7.490 11.132 1.00 86.06 236 LEU A C 1
ATOM 1819 O O . LEU A 1 236 ? 1.379 6.645 10.829 1.00 86.06 236 LEU A O 1
ATOM 1823 N N . ASN A 1 237 ? 0.886 8.768 11.292 1.00 81.88 237 ASN A N 1
ATOM 1824 C CA . ASN A 1 237 ? 2.281 9.208 11.175 1.00 81.88 237 ASN A CA 1
ATOM 1825 C C . ASN A 1 237 ? 3.153 8.653 12.312 1.00 81.88 237 ASN A C 1
ATOM 1827 O O . ASN A 1 237 ? 4.299 8.255 12.082 1.00 81.88 237 ASN A O 1
ATOM 1831 N N . LEU A 1 238 ? 2.611 8.564 13.528 1.00 84.00 238 LEU A N 1
ATOM 1832 C CA . LEU A 1 238 ? 3.355 8.083 14.694 1.00 84.00 238 LEU A CA 1
ATOM 1833 C C . LEU A 1 238 ? 3.310 6.564 14.881 1.00 84.00 238 LEU A C 1
ATOM 1835 O O . LEU A 1 238 ? 4.273 6.000 15.396 1.00 84.00 238 LEU A O 1
ATOM 1839 N N . ASN A 1 239 ? 2.236 5.902 14.451 1.00 88.00 239 ASN A N 1
ATOM 1840 C CA . ASN A 1 239 ? 1.965 4.497 14.746 1.00 88.00 239 ASN A CA 1
ATOM 1841 C C . ASN A 1 239 ? 1.772 3.675 13.468 1.00 88.00 239 ASN A C 1
ATOM 1843 O O . ASN A 1 239 ? 1.082 4.097 12.544 1.00 88.00 239 ASN A O 1
ATOM 1847 N N . ASP A 1 240 ? 2.299 2.455 13.457 1.00 90.19 240 ASP A N 1
ATOM 1848 C CA . ASP A 1 240 ? 2.123 1.475 12.382 1.00 90.19 240 ASP A CA 1
ATOM 1849 C C . ASP A 1 240 ? 0.895 0.596 12.636 1.00 90.19 240 ASP A C 1
ATOM 1851 O O . ASP A 1 240 ? 0.976 -0.628 12.623 1.00 90.19 240 ASP A O 1
ATOM 1855 N N . ILE A 1 241 ? -0.258 1.204 12.910 1.00 92.38 241 ILE A N 1
ATOM 1856 C CA . ILE A 1 241 ? -1.513 0.488 13.177 1.00 92.38 241 ILE A CA 1
ATOM 1857 C C . ILE A 1 241 ? -2.548 0.867 12.126 1.00 92.38 241 ILE A C 1
ATOM 1859 O O . ILE A 1 241 ? -2.782 2.048 11.879 1.00 92.38 241 ILE A O 1
ATOM 1863 N N . SER A 1 242 ? -3.202 -0.137 11.537 1.00 92.75 242 SER A N 1
ATOM 1864 C CA . SER A 1 242 ? -4.332 0.094 10.634 1.00 92.75 242 SER A CA 1
ATOM 1865 C C . SER A 1 242 ? -5.535 0.557 11.452 1.00 92.75 242 SER A C 1
ATOM 1867 O O . SER A 1 242 ? -5.930 -0.115 12.412 1.00 92.75 242 SER A O 1
ATOM 1869 N N . ILE A 1 243 ? -6.113 1.703 11.090 1.00 93.19 243 ILE A N 1
ATOM 1870 C CA . ILE A 1 243 ? -7.222 2.328 11.816 1.00 93.19 243 ILE A CA 1
ATOM 1871 C C . ILE A 1 243 ? -8.386 2.685 10.895 1.00 93.19 243 ILE A C 1
ATOM 1873 O O . ILE A 1 243 ? -8.212 2.933 9.706 1.00 93.19 243 ILE A O 1
ATOM 1877 N N . ARG A 1 244 ? -9.572 2.800 11.489 1.00 91.12 244 ARG A N 1
ATOM 1878 C CA . ARG A 1 244 ? -10.764 3.389 10.871 1.00 91.12 244 ARG A CA 1
ATOM 1879 C C . ARG A 1 244 ? -11.322 4.518 11.721 1.00 91.12 244 ARG A C 1
ATOM 1881 O O . ARG A 1 244 ? -11.092 4.568 12.931 1.00 91.12 244 ARG A O 1
ATOM 1888 N N . VAL A 1 245 ? -12.133 5.360 11.091 1.00 88.81 245 VAL A N 1
ATOM 1889 C CA . VAL A 1 245 ? -12.969 6.358 11.764 1.00 88.81 245 VAL A CA 1
ATOM 1890 C C . VAL A 1 245 ? -14.370 5.788 11.961 1.00 88.81 245 VAL A C 1
ATOM 1892 O O . VAL A 1 245 ? -15.004 5.310 11.024 1.00 88.81 245 VAL A O 1
ATOM 1895 N N . ASN A 1 246 ? -14.857 5.843 13.195 1.00 87.75 246 ASN A N 1
ATOM 1896 C CA . ASN A 1 246 ? -16.189 5.385 13.562 1.00 87.75 246 ASN A CA 1
ATOM 1897 C C . ASN A 1 246 ? -17.232 6.512 13.423 1.00 87.75 246 ASN A C 1
ATOM 1899 O O . ASN A 1 246 ? -16.890 7.691 13.551 1.00 87.75 246 ASN A O 1
ATOM 1903 N N . PRO A 1 247 ? -18.533 6.174 13.310 1.00 82.94 247 PRO A N 1
ATOM 1904 C CA . PRO A 1 247 ? -19.620 7.161 13.270 1.00 82.94 247 PRO A CA 1
ATOM 1905 C C . PRO A 1 247 ? -19.708 8.080 14.499 1.00 82.94 247 PRO A C 1
ATOM 1907 O O . PRO A 1 247 ? -20.270 9.166 14.429 1.00 82.94 247 PRO A O 1
ATOM 1910 N N . ASN A 1 248 ? -19.153 7.662 15.639 1.00 84.06 248 ASN A N 1
ATOM 1911 C CA . ASN A 1 248 ? -19.117 8.447 16.876 1.00 84.06 248 ASN A CA 1
ATOM 1912 C C . ASN A 1 248 ? -17.911 9.411 16.959 1.00 84.06 248 ASN A C 1
ATOM 1914 O O . ASN A 1 248 ? -17.578 9.858 18.054 1.00 84.06 248 ASN A O 1
ATOM 1918 N N . ASN A 1 249 ? -17.245 9.714 15.837 1.00 87.00 249 ASN A N 1
ATOM 1919 C CA . ASN A 1 249 ? -16.065 10.587 15.755 1.00 87.00 249 ASN A CA 1
ATOM 1920 C C . ASN A 1 249 ? -14.850 10.113 16.565 1.00 87.00 249 ASN A C 1
ATOM 1922 O O . ASN A 1 249 ? -14.032 10.925 16.998 1.00 87.00 249 ASN A O 1
ATOM 1926 N N . THR A 1 250 ? -14.700 8.801 16.733 1.00 90.69 250 THR A N 1
ATOM 1927 C CA . THR A 1 250 ? -13.513 8.183 17.342 1.00 90.69 250 THR A CA 1
ATOM 1928 C C . THR A 1 250 ? -12.773 7.314 16.333 1.00 90.69 250 THR A C 1
ATOM 1930 O O . THR A 1 250 ? -13.325 6.995 15.278 1.00 90.69 250 THR A O 1
ATOM 1933 N N . ILE A 1 251 ? -11.544 6.910 16.651 1.00 91.88 251 ILE A N 1
ATOM 1934 C CA . ILE A 1 251 ? -10.801 5.918 15.862 1.00 91.88 251 ILE A CA 1
ATOM 1935 C C . ILE A 1 251 ? -10.742 4.558 16.566 1.00 91.88 251 ILE A C 1
ATOM 1937 O O . ILE A 1 251 ? -10.699 4.468 17.796 1.00 91.88 251 ILE A O 1
ATOM 1941 N N . SER A 1 252 ? -10.696 3.497 15.768 1.00 93.88 252 SER A N 1
ATOM 1942 C CA . SER A 1 252 ? -10.479 2.118 16.219 1.00 93.88 252 SER A CA 1
ATOM 1943 C C . SER A 1 252 ? -9.420 1.450 15.356 1.00 93.88 252 SER A C 1
ATOM 1945 O O . SER A 1 252 ? -9.351 1.724 14.160 1.00 93.88 252 SER A O 1
ATOM 1947 N N . ALA A 1 253 ? -8.653 0.527 15.932 1.00 94.88 253 ALA A N 1
ATOM 1948 C CA . ALA A 1 253 ? -7.814 -0.383 15.167 1.00 94.88 253 ALA A CA 1
ATOM 1949 C C . ALA A 1 253 ? -8.686 -1.339 14.342 1.00 94.88 253 ALA A C 1
ATOM 1951 O O . ALA A 1 253 ? -9.677 -1.889 14.840 1.00 94.88 253 ALA A O 1
ATOM 1952 N N . ASN A 1 254 ? -8.313 -1.540 13.084 1.00 94.25 254 ASN A N 1
ATOM 1953 C CA . ASN A 1 254 ? -9.042 -2.391 12.157 1.00 94.25 254 ASN A CA 1
ATOM 1954 C C . ASN A 1 254 ? -8.861 -3.880 12.454 1.00 94.25 254 ASN A C 1
ATOM 1956 O O . ASN A 1 254 ? -7.809 -4.339 12.899 1.00 94.25 254 ASN A O 1
ATOM 1960 N N . SER A 1 255 ? -9.892 -4.650 12.116 1.00 92.94 255 SER A N 1
ATOM 1961 C CA . SER A 1 255 ? -9.809 -6.082 11.844 1.00 92.94 255 SER A CA 1
ATOM 1962 C C . SER A 1 255 ? -9.794 -6.344 10.331 1.00 92.94 255 SER A C 1
ATOM 1964 O O . SER A 1 255 ? -10.147 -5.480 9.529 1.00 92.94 255 SER A O 1
ATOM 1966 N N . LEU A 1 256 ? -9.462 -7.574 9.921 1.00 89.31 256 LEU A N 1
ATOM 1967 C CA . LEU A 1 256 ? -9.586 -7.989 8.515 1.00 89.31 256 LEU A CA 1
ATOM 1968 C C . LEU A 1 256 ? -11.025 -7.891 7.988 1.00 89.31 256 LEU A C 1
ATOM 1970 O O . LEU A 1 256 ? -11.233 -7.714 6.790 1.00 89.31 256 LEU A O 1
ATOM 1974 N N . ALA A 1 257 ? -12.020 -8.025 8.869 1.00 88.31 257 ALA A N 1
ATOM 1975 C CA . ALA A 1 257 ? -13.424 -7.888 8.506 1.00 88.31 257 ALA A CA 1
ATOM 1976 C C . ALA A 1 257 ? -13.767 -6.427 8.195 1.00 88.31 257 ALA A C 1
ATOM 1978 O O . ALA A 1 257 ? -14.463 -6.163 7.217 1.00 88.31 257 ALA A O 1
ATOM 1979 N N . ASP A 1 258 ? -13.219 -5.484 8.960 1.00 89.38 258 ASP A N 1
ATOM 1980 C CA . ASP A 1 258 ? -13.450 -4.052 8.757 1.00 89.38 258 ASP A CA 1
ATOM 1981 C C . ASP A 1 258 ? -12.867 -3.564 7.426 1.00 89.38 258 ASP A C 1
ATOM 1983 O O . ASP A 1 258 ? -13.526 -2.808 6.714 1.00 89.38 258 ASP A O 1
ATOM 1987 N N . LEU A 1 259 ? -11.680 -4.058 7.056 1.00 88.94 259 LEU A N 1
ATOM 1988 C CA . LEU A 1 259 ? -10.962 -3.698 5.824 1.00 88.94 259 LEU A CA 1
ATOM 1989 C C . LEU A 1 259 ? -11.626 -4.197 4.530 1.00 88.94 259 LEU A C 1
ATOM 1991 O O . LEU A 1 259 ? -11.245 -3.786 3.431 1.00 88.94 259 LEU A O 1
ATOM 1995 N N . THR A 1 260 ? -12.655 -5.045 4.639 1.00 85.12 260 THR A N 1
ATOM 1996 C CA . THR A 1 260 ? -13.501 -5.379 3.481 1.00 85.12 260 THR A CA 1
ATOM 1997 C C . THR A 1 260 ? -14.213 -4.134 2.942 1.00 85.12 260 THR A C 1
ATOM 1999 O O . THR A 1 260 ? -14.397 -4.009 1.732 1.00 85.12 260 THR A O 1
ATOM 2002 N N . LEU A 1 261 ? -14.532 -3.168 3.814 1.00 84.19 261 LEU A N 1
ATOM 2003 C CA . LEU A 1 261 ? -15.146 -1.895 3.446 1.00 84.19 261 LEU A CA 1
ATOM 2004 C C . LEU A 1 261 ? -14.082 -0.868 3.051 1.00 84.19 261 LEU A C 1
ATOM 2006 O O . LEU A 1 261 ? -13.170 -0.582 3.825 1.00 84.19 261 LEU A O 1
ATOM 2010 N N . ARG A 1 262 ? -14.248 -0.253 1.873 1.00 83.19 262 ARG A N 1
ATOM 2011 C CA . ARG A 1 262 ? -13.296 0.723 1.313 1.00 83.19 262 ARG A CA 1
ATOM 2012 C C . ARG A 1 262 ? -13.014 1.901 2.249 1.00 83.19 262 ARG A C 1
ATOM 2014 O O . ARG A 1 262 ? -11.865 2.259 2.435 1.00 83.19 262 ARG A O 1
ATOM 2021 N N . GLN A 1 263 ? -14.039 2.436 2.909 1.00 84.38 263 GLN A N 1
ATOM 2022 C CA . GLN A 1 263 ? -13.928 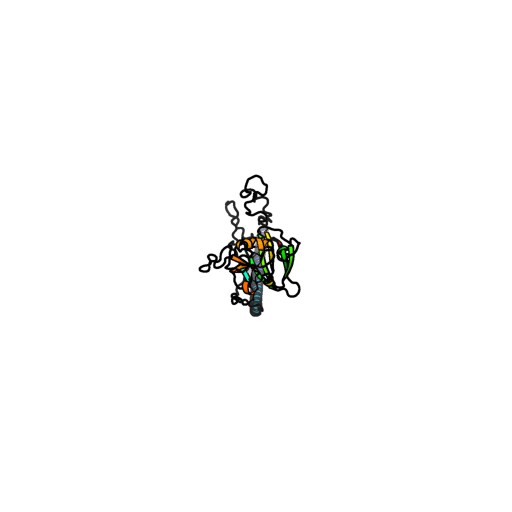3.563 3.851 1.00 84.38 263 GLN A CA 1
ATOM 2023 C C . GLN A 1 263 ? -13.022 3.319 5.070 1.00 84.38 263 GLN A C 1
ATOM 2025 O O . GLN A 1 263 ? -12.611 4.268 5.732 1.00 84.38 263 GLN A O 1
ATOM 2030 N N . ASN A 1 264 ? -12.754 2.052 5.398 1.00 88.75 264 ASN A N 1
ATOM 2031 C CA . ASN A 1 264 ? -11.913 1.674 6.531 1.00 88.75 264 ASN A CA 1
ATOM 2032 C C . ASN A 1 264 ? -10.455 1.439 6.119 1.00 88.75 264 ASN A C 1
ATOM 2034 O O . ASN A 1 264 ? -9.630 1.200 6.997 1.00 88.75 264 ASN A O 1
ATOM 2038 N N . ARG A 1 265 ? -10.156 1.462 4.814 1.00 88.06 265 ARG A N 1
ATOM 2039 C CA . ARG A 1 265 ? -8.815 1.248 4.269 1.00 88.06 265 ARG A CA 1
ATOM 2040 C C . ARG A 1 265 ? -7.969 2.503 4.435 1.00 88.06 265 ARG A C 1
ATOM 2042 O O . ARG A 1 265 ? -8.487 3.627 4.460 1.00 88.06 265 ARG A O 1
ATOM 2049 N N . VAL A 1 266 ? -6.659 2.315 4.512 1.00 86.62 266 VAL A N 1
ATOM 2050 C CA . VAL A 1 266 ? -5.689 3.412 4.491 1.00 86.62 266 VAL A CA 1
ATOM 2051 C C . VAL A 1 266 ? -5.927 4.322 3.278 1.00 86.62 266 VAL A C 1
ATOM 2053 O O . VAL A 1 266 ? -6.357 3.867 2.223 1.00 86.62 266 VAL A O 1
ATOM 2056 N N . ALA A 1 267 ? -5.702 5.628 3.447 1.00 83.00 267 ALA A N 1
ATOM 2057 C CA . ALA A 1 267 ? -5.904 6.668 2.429 1.00 83.00 267 ALA A CA 1
ATOM 2058 C C . ALA A 1 267 ? -7.341 6.849 1.878 1.00 83.00 267 ALA A C 1
ATOM 2060 O O . ALA A 1 267 ? -7.579 7.738 1.059 1.00 83.00 267 ALA A O 1
ATOM 2061 N N . HIS A 1 268 ? -8.313 6.090 2.396 1.00 83.31 268 HIS A N 1
ATOM 2062 C CA . HIS A 1 268 ? -9.755 6.266 2.166 1.00 83.31 268 HIS A CA 1
ATOM 2063 C C . HIS A 1 268 ? -10.502 6.801 3.396 1.00 83.31 268 HIS A C 1
ATOM 2065 O O . HIS A 1 268 ? -11.724 6.975 3.371 1.00 83.31 268 HIS A O 1
ATOM 2071 N N . ILE A 1 269 ? -9.768 7.058 4.483 1.00 70.31 269 ILE A N 1
ATOM 2072 C CA . ILE A 1 269 ? -10.324 7.412 5.787 1.00 70.31 269 ILE A CA 1
ATOM 2073 C C . ILE A 1 269 ? -11.064 8.761 5.708 1.00 70.31 269 ILE A C 1
ATOM 2075 O O . ILE A 1 269 ? -10.483 9.773 5.304 1.00 70.31 269 ILE A O 1
ATOM 2079 N N . PRO A 1 270 ? -12.328 8.844 6.157 1.00 63.44 270 PRO A N 1
ATOM 2080 C CA . PRO A 1 270 ? -13.056 10.104 6.185 1.00 63.44 270 PRO A CA 1
ATOM 2081 C C . PRO A 1 270 ? -12.390 11.131 7.117 1.00 63.44 270 PRO A C 1
ATOM 2083 O O . PRO A 1 270 ? -12.419 11.002 8.334 1.00 63.44 270 PRO A O 1
ATOM 2086 N N . ALA A 1 271 ? -11.849 12.217 6.560 1.00 56.19 271 ALA A N 1
ATOM 2087 C CA . ALA A 1 271 ? -11.361 13.383 7.322 1.00 56.19 271 ALA A CA 1
ATOM 2088 C C . ALA A 1 271 ? -12.468 14.214 8.045 1.00 56.19 271 ALA A C 1
ATOM 2090 O O . ALA A 1 271 ? -12.496 15.433 7.912 1.00 56.19 271 ALA A O 1
ATOM 2091 N N . GLY A 1 272 ? -13.462 13.603 8.703 1.00 57.72 272 GLY A N 1
ATOM 2092 C CA . GLY A 1 272 ? -14.541 14.340 9.386 1.00 57.72 272 GLY A CA 1
ATOM 2093 C C . GLY A 1 272 ? -15.696 13.475 9.904 1.00 57.72 272 GLY A C 1
ATOM 2094 O O . GLY A 1 272 ? -15.631 12.251 9.848 1.00 57.72 272 GLY A O 1
ATO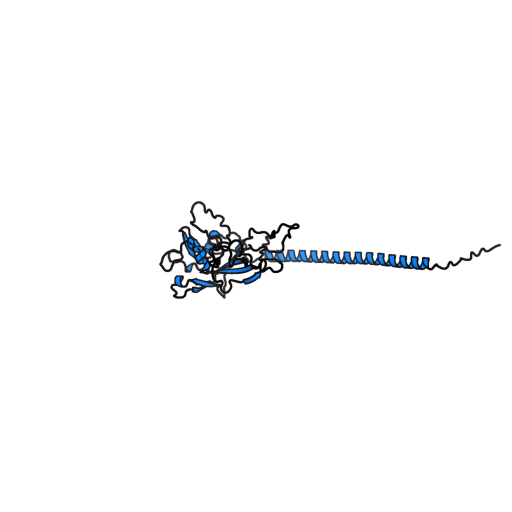M 2095 N N . THR A 1 273 ? -16.756 14.125 10.402 1.00 56.16 273 THR A N 1
ATOM 2096 C CA . THR A 1 273 ? -17.947 13.448 10.945 1.00 56.16 273 THR A CA 1
ATOM 2097 C C . THR A 1 273 ? -18.682 12.647 9.875 1.00 56.16 273 THR A C 1
ATOM 2099 O O . THR A 1 273 ? -19.157 13.222 8.895 1.00 56.16 273 THR A O 1
ATOM 2102 N N . ILE A 1 274 ? -18.834 11.338 10.091 1.00 56.91 274 ILE A N 1
ATOM 2103 C CA . ILE A 1 274 ? -19.679 10.482 9.251 1.00 56.91 274 ILE A CA 1
ATOM 2104 C C . ILE A 1 274 ? -21.139 10.799 9.592 1.00 56.91 274 ILE A C 1
ATOM 2106 O O . ILE A 1 274 ? -21.631 10.444 10.662 1.00 56.91 274 ILE A O 1
ATOM 2110 N N . ASN A 1 275 ? -21.829 11.522 8.710 1.00 55.66 275 ASN A N 1
ATOM 2111 C CA . ASN A 1 275 ? -23.232 11.880 8.903 1.00 55.66 275 ASN A CA 1
ATOM 2112 C C . ASN A 1 275 ? -24.124 10.791 8.282 1.00 55.66 275 ASN A C 1
ATOM 2114 O O . ASN A 1 275 ? -24.056 10.545 7.081 1.00 55.66 275 ASN A O 1
ATOM 2118 N N . ASN A 1 276 ? -24.978 10.161 9.093 1.00 54.44 276 ASN A N 1
ATOM 2119 C CA . ASN A 1 276 ? -25.686 8.901 8.794 1.00 54.44 276 ASN A CA 1
ATOM 2120 C C . ASN A 1 276 ? -26.620 8.881 7.561 1.00 54.44 276 ASN A C 1
ATOM 2122 O O . ASN A 1 276 ? -27.184 7.830 7.274 1.00 54.44 276 ASN A O 1
ATOM 2126 N N . ASN A 1 277 ? -26.813 9.992 6.841 1.00 53.12 277 ASN A N 1
ATOM 2127 C CA . ASN A 1 277 ? -27.831 10.075 5.785 1.00 53.12 277 ASN A CA 1
ATOM 2128 C C . ASN A 1 277 ? -27.283 10.262 4.361 1.00 53.12 277 ASN A C 1
ATOM 2130 O O . ASN A 1 277 ? -27.950 9.827 3.430 1.00 53.12 277 ASN A O 1
ATOM 2134 N N . VAL A 1 278 ? -26.092 10.842 4.175 1.00 56.41 278 VAL A N 1
ATOM 2135 C CA . VAL A 1 278 ? -25.324 10.835 2.914 1.00 56.41 278 VAL A CA 1
ATOM 2136 C C . VAL A 1 278 ? -23.872 11.102 3.304 1.00 56.41 278 VAL A C 1
ATOM 2138 O O . VAL A 1 278 ? -23.561 12.199 3.771 1.00 56.41 278 VAL A O 1
ATOM 2141 N N . ASP A 1 279 ? -22.987 10.119 3.148 1.00 60.50 279 ASP A N 1
ATOM 2142 C CA . ASP A 1 279 ? -21.559 10.385 3.301 1.00 60.50 279 ASP A CA 1
ATOM 2143 C C . ASP A 1 279 ? -21.102 11.201 2.090 1.00 60.50 279 ASP A C 1
ATOM 2145 O O . ASP A 1 279 ? -21.085 10.705 0.963 1.00 60.50 279 ASP A O 1
ATOM 2149 N N . THR A 1 280 ? -20.764 12.472 2.310 1.00 58.59 280 THR A N 1
ATOM 2150 C CA . THR A 1 280 ? -20.311 13.380 1.246 1.00 58.59 280 THR A CA 1
ATOM 2151 C C . THR A 1 280 ? -19.016 12.912 0.593 1.00 58.59 280 THR A C 1
ATOM 2153 O O . THR A 1 280 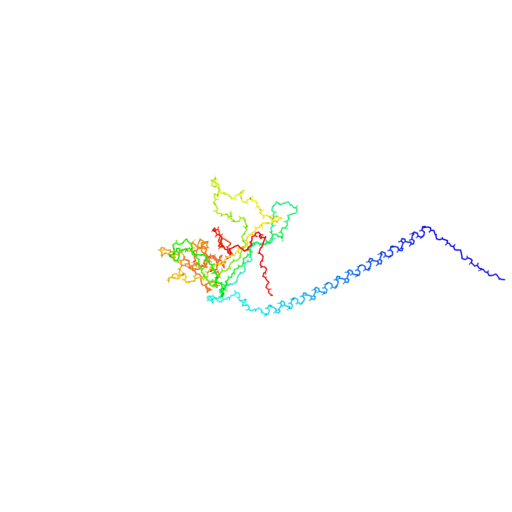? -18.654 13.423 -0.464 1.00 58.59 280 THR A O 1
ATOM 2156 N N . LYS A 1 281 ? -18.321 11.951 1.212 1.00 64.94 281 LYS A N 1
ATOM 2157 C CA . LYS A 1 281 ? -17.094 11.361 0.697 1.00 64.94 281 LYS A CA 1
ATOM 2158 C C . LYS A 1 281 ? -17.331 10.076 -0.070 1.00 64.94 281 LYS A C 1
ATOM 2160 O O . LYS A 1 281 ? -16.366 9.597 -0.640 1.00 64.94 281 LYS A O 1
ATOM 2165 N N . PHE A 1 282 ? -18.550 9.533 -0.145 1.00 63.19 282 PHE A N 1
ATOM 2166 C CA . PHE A 1 282 ? -18.851 8.388 -1.011 1.00 63.19 282 PHE A CA 1
ATOM 2167 C C . PHE A 1 282 ? -18.502 8.722 -2.479 1.00 63.19 282 PHE A C 1
ATOM 2169 O O . PHE A 1 282 ? -18.901 9.788 -2.953 1.00 63.19 282 PHE A O 1
ATOM 2176 N N . PRO A 1 283 ? -17.777 7.859 -3.222 1.00 72.06 283 PRO A N 1
ATOM 2177 C CA . PRO A 1 283 ? -17.473 6.442 -2.964 1.00 72.06 283 PRO A CA 1
ATOM 2178 C C . PRO A 1 283 ? -16.172 6.165 -2.181 1.00 72.06 283 PRO A C 1
ATOM 2180 O O . PRO A 1 283 ? -15.609 5.081 -2.289 1.00 72.06 283 PRO A O 1
ATOM 2183 N N . TYR A 1 284 ? -15.712 7.120 -1.377 1.00 77.50 284 TYR A N 1
ATOM 2184 C CA . TYR A 1 284 ? -14.435 7.146 -0.660 1.00 77.50 284 TYR A CA 1
ATOM 2185 C C . TYR A 1 284 ? -13.269 7.165 -1.647 1.00 77.50 284 TYR A C 1
ATOM 2187 O O . TYR A 1 284 ? -12.600 6.144 -1.818 1.00 77.50 284 TYR A O 1
ATOM 2195 N N . PRO A 1 285 ? -13.044 8.290 -2.355 1.00 74.06 285 PRO A N 1
ATOM 2196 C CA . PRO A 1 285 ? -11.931 8.393 -3.286 1.00 74.06 285 PRO A CA 1
ATOM 2197 C C . PRO A 1 285 ? -10.606 8.284 -2.533 1.00 74.06 285 PRO A C 1
ATOM 2199 O O . PRO A 1 285 ? -10.492 8.702 -1.378 1.00 74.06 285 PRO A O 1
ATOM 2202 N N . PHE A 1 286 ? -9.609 7.714 -3.200 1.00 76.56 286 PHE A N 1
ATOM 2203 C CA . PHE A 1 286 ? -8.244 7.752 -2.701 1.00 76.56 286 PHE A CA 1
ATOM 2204 C C . PHE A 1 286 ? -7.774 9.200 -2.605 1.00 76.56 286 PHE A C 1
ATOM 2206 O O . PHE A 1 286 ? -8.107 10.024 -3.457 1.00 76.56 286 PHE A O 1
ATOM 2213 N N . THR A 1 287 ? -7.020 9.523 -1.559 1.00 71.12 287 THR A N 1
ATOM 2214 C CA . THR A 1 287 ? -6.424 10.850 -1.416 1.00 71.12 287 THR A CA 1
ATOM 2215 C C . THR A 1 287 ? -4.965 10.720 -0.994 1.00 71.12 287 THR A C 1
ATOM 2217 O O . THR A 1 287 ? -4.683 10.235 0.101 1.00 71.12 287 THR A O 1
ATOM 2220 N N . HIS A 1 288 ? -4.040 11.230 -1.817 1.00 66.56 288 HIS A N 1
ATOM 2221 C CA . HIS A 1 288 ? -2.598 11.235 -1.518 1.00 66.56 288 HIS A CA 1
ATOM 2222 C C . HIS A 1 288 ? -2.278 11.942 -0.192 1.00 66.56 288 HIS A C 1
ATOM 2224 O O . HIS A 1 288 ? -1.326 11.584 0.495 1.00 66.56 288 HIS A O 1
ATOM 2230 N N . THR A 1 289 ? -3.104 12.910 0.222 1.00 62.66 289 THR A N 1
ATOM 2231 C CA . THR A 1 289 ? -2.917 13.626 1.493 1.00 62.66 289 THR A CA 1
ATOM 2232 C C . THR A 1 289 ? -3.172 12.775 2.739 1.00 62.66 289 THR A C 1
ATOM 2234 O O . THR A 1 289 ? -2.883 13.193 3.855 1.00 62.66 289 THR A O 1
ATOM 2237 N N . LEU A 1 290 ? -3.738 11.583 2.564 1.00 66.38 290 LEU A N 1
ATOM 2238 C CA . LEU A 1 290 ? -4.046 10.640 3.635 1.00 66.38 290 LEU A CA 1
ATOM 2239 C C . LEU A 1 290 ? -3.122 9.417 3.607 1.00 66.38 290 LEU A C 1
ATOM 2241 O O . LEU A 1 290 ? -3.346 8.461 4.356 1.00 66.38 290 LEU A O 1
ATOM 2245 N N . VAL A 1 291 ? -2.088 9.445 2.761 1.00 70.88 291 VAL A N 1
ATOM 2246 C CA . VAL A 1 291 ? -1.002 8.469 2.800 1.00 70.88 291 VAL A CA 1
ATOM 2247 C C . VAL A 1 291 ? -0.171 8.729 4.068 1.00 70.88 291 VAL A C 1
ATOM 2249 O O . VAL A 1 291 ? 0.125 9.885 4.385 1.00 70.88 291 VAL A O 1
ATOM 2252 N N . PRO A 1 292 ? 0.177 7.689 4.846 1.00 61.38 292 PRO A N 1
ATOM 2253 C CA . PRO A 1 292 ? 1.004 7.855 6.038 1.00 61.38 292 PRO A CA 1
ATOM 2254 C C . PRO A 1 292 ? 2.377 8.462 5.691 1.00 61.38 292 PRO A C 1
ATOM 2256 O O . PRO A 1 292 ? 2.923 8.135 4.645 1.00 61.38 292 PRO A O 1
ATOM 2259 N N . PHE A 1 293 ? 2.967 9.251 6.601 1.00 56.88 293 PHE A N 1
ATOM 2260 C CA . PHE A 1 293 ? 4.234 10.003 6.442 1.00 56.88 293 PHE A CA 1
ATOM 2261 C C . PHE A 1 293 ? 4.170 11.342 5.693 1.00 56.88 293 PHE A C 1
ATOM 2263 O O . PHE A 1 293 ? 5.122 11.728 5.029 1.00 56.88 293 PHE A O 1
ATOM 2270 N N . GLN A 1 294 ? 3.129 12.146 5.913 1.00 53.03 294 GLN A N 1
ATOM 2271 C CA . GLN A 1 294 ? 3.229 13.575 5.565 1.00 53.03 294 GLN A CA 1
ATOM 2272 C C . GLN A 1 294 ? 4.191 14.360 6.482 1.00 53.03 294 GLN A C 1
ATOM 2274 O O . GLN A 1 294 ? 4.584 15.475 6.166 1.00 53.03 294 GLN A O 1
ATOM 2279 N N . SER A 1 295 ? 4.549 13.790 7.639 1.00 51.28 295 SER A N 1
ATOM 2280 C CA . SER A 1 295 ? 5.593 14.292 8.536 1.00 51.28 295 SER A CA 1
ATOM 2281 C C . SER A 1 295 ? 6.058 13.178 9.487 1.00 51.28 295 SER A C 1
ATOM 2283 O O . SER A 1 295 ? 5.232 12.466 10.067 1.00 51.28 295 SER A O 1
ATOM 2285 N N . GLY A 1 296 ? 7.375 12.985 9.644 1.00 48.47 296 GLY A N 1
ATOM 2286 C CA . GLY A 1 296 ? 7.958 12.026 10.599 1.00 48.47 296 GLY A CA 1
ATOM 2287 C C . GLY A 1 296 ? 9.208 11.283 10.104 1.00 48.47 296 GLY A C 1
ATOM 2288 O O . GLY A 1 296 ? 9.570 11.349 8.937 1.00 48.47 296 GLY A O 1
ATOM 2289 N N . VAL A 1 297 ? 9.875 10.555 11.008 1.00 51.94 297 VAL A N 1
ATOM 2290 C CA . VAL A 1 297 ? 11.089 9.773 10.695 1.00 51.94 297 VAL A CA 1
ATOM 2291 C C . VAL A 1 297 ? 10.692 8.438 10.057 1.00 51.94 297 VAL A C 1
ATOM 2293 O O . VAL A 1 297 ? 10.076 7.607 10.734 1.00 51.94 297 VAL A O 1
ATOM 2296 N N . ALA A 1 298 ? 11.043 8.230 8.786 1.00 56.56 298 ALA A N 1
ATOM 2297 C CA . ALA A 1 298 ? 10.972 6.927 8.119 1.00 56.56 298 ALA A CA 1
ATOM 2298 C C . ALA A 1 298 ? 11.997 5.971 8.750 1.00 56.56 298 ALA A C 1
ATOM 2300 O O . ALA A 1 298 ? 13.146 6.361 8.979 1.00 56.56 298 ALA A O 1
ATOM 2301 N N . MET A 1 299 ? 11.607 4.737 9.072 1.00 54.59 299 MET A N 1
ATOM 2302 C CA . MET A 1 299 ? 12.507 3.785 9.735 1.00 54.59 299 MET A CA 1
ATOM 2303 C C . MET A 1 299 ? 12.362 2.380 9.146 1.00 54.59 299 MET A C 1
ATOM 2305 O O . MET A 1 299 ? 11.270 1.913 8.861 1.00 54.59 299 MET A O 1
ATOM 2309 N N . GLY A 1 300 ? 13.475 1.654 9.019 1.00 60.84 300 GLY A N 1
ATOM 2310 C CA . GLY A 1 300 ? 13.444 0.242 8.626 1.00 60.84 300 GLY A CA 1
ATOM 2311 C C . GLY A 1 300 ? 13.093 0.014 7.151 1.00 60.84 300 GLY A C 1
ATOM 2312 O O . GLY A 1 300 ? 13.802 0.497 6.275 1.00 60.84 300 GLY A O 1
ATOM 2313 N N . GLU A 1 301 ? 12.037 -0.767 6.885 1.00 63.38 301 GLU A N 1
ATOM 2314 C CA . GLU A 1 301 ? 11.612 -1.216 5.541 1.00 63.38 301 GLU A CA 1
ATOM 2315 C C . GLU A 1 301 ? 10.764 -0.178 4.770 1.00 63.38 301 GLU A C 1
ATOM 2317 O O . GLU A 1 301 ? 10.175 -0.520 3.741 1.00 63.38 301 GLU A O 1
ATOM 2322 N N . ASP A 1 302 ? 10.669 1.063 5.265 1.00 69.56 302 ASP A N 1
ATOM 2323 C CA . ASP A 1 302 ? 9.786 2.099 4.703 1.00 69.56 302 ASP A CA 1
ATOM 2324 C C . ASP A 1 302 ? 10.255 2.638 3.337 1.00 69.56 302 ASP A C 1
ATOM 2326 O O . ASP A 1 302 ? 9.462 3.137 2.534 1.00 69.56 302 ASP A O 1
ATOM 2330 N N . VAL A 1 303 ? 11.559 2.533 3.064 1.00 76.25 303 VAL A N 1
ATOM 2331 C CA . VAL A 1 303 ? 12.182 2.865 1.777 1.00 76.25 303 VAL A CA 1
ATOM 2332 C C . VAL A 1 303 ? 12.529 1.568 1.065 1.00 76.25 303 VAL A C 1
ATOM 2334 O O . VAL A 1 303 ? 13.379 0.811 1.533 1.00 76.25 303 VAL A O 1
ATOM 2337 N N . ILE A 1 304 ? 11.895 1.319 -0.080 1.00 81.25 304 ILE A N 1
ATOM 2338 C CA . ILE A 1 304 ? 12.181 0.136 -0.900 1.00 81.25 304 ILE A CA 1
ATOM 2339 C C . ILE A 1 304 ? 13.296 0.423 -1.883 1.00 81.25 304 ILE A C 1
ATOM 2341 O O . ILE A 1 304 ? 14.254 -0.342 -1.993 1.00 81.25 304 ILE A O 1
ATOM 2345 N N . MET A 1 305 ? 13.157 1.523 -2.613 1.00 77.56 305 MET A N 1
ATOM 2346 C CA . MET A 1 305 ? 14.138 1.950 -3.587 1.00 77.56 305 MET A CA 1
ATOM 2347 C C . MET A 1 305 ? 14.135 3.460 -3.657 1.00 77.56 305 MET A C 1
ATOM 2349 O O . MET A 1 305 ? 13.098 4.114 -3.578 1.00 77.56 305 MET A O 1
ATOM 2353 N N . ASP A 1 306 ? 15.330 3.991 -3.808 1.00 74.69 306 ASP A N 1
ATOM 2354 C CA . ASP A 1 306 ? 15.571 5.409 -3.857 1.00 74.69 306 ASP A CA 1
ATOM 2355 C C . ASP A 1 306 ? 16.109 5.782 -5.239 1.00 74.69 306 ASP A C 1
ATOM 2357 O O . ASP A 1 306 ? 16.756 4.951 -5.876 1.00 74.69 306 ASP A O 1
ATOM 2361 N N . GLN A 1 307 ? 15.854 7.009 -5.699 1.00 73.81 307 GLN A N 1
ATOM 2362 C CA . GLN A 1 307 ? 16.198 7.454 -7.060 1.00 73.81 307 GLN A CA 1
ATOM 2363 C C . GLN A 1 307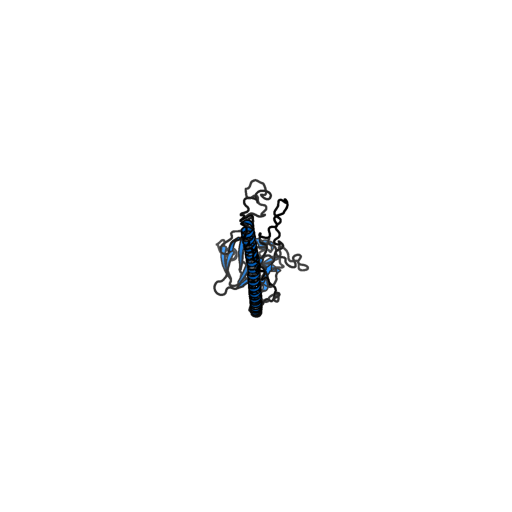 ? 15.486 6.663 -8.171 1.00 73.81 307 GLN A C 1
ATOM 2365 O O . GLN A 1 307 ? 16.104 6.217 -9.137 1.00 73.81 307 GLN A O 1
ATOM 2370 N N . VAL A 1 308 ? 14.172 6.510 -8.041 1.00 74.56 308 VAL A N 1
ATOM 2371 C CA . VAL A 1 308 ? 13.309 5.857 -9.032 1.00 74.56 308 VAL A CA 1
ATOM 2372 C C . VAL A 1 308 ? 12.641 6.914 -9.913 1.00 74.56 308 VAL A C 1
ATOM 2374 O O . VAL A 1 308 ? 12.312 7.986 -9.427 1.00 74.56 308 VAL A O 1
ATOM 2377 N N . ILE A 1 309 ? 12.452 6.635 -11.202 1.00 69.81 309 ILE A N 1
ATOM 2378 C CA . ILE A 1 309 ? 11.842 7.574 -12.167 1.00 69.81 309 ILE A CA 1
ATOM 2379 C C . ILE A 1 309 ? 10.329 7.376 -12.368 1.00 69.81 309 ILE A C 1
ATOM 2381 O O . ILE A 1 309 ? 9.710 8.184 -13.047 1.00 69.81 309 ILE A O 1
ATOM 2385 N N . GLY A 1 310 ? 9.753 6.298 -11.831 1.00 73.88 310 GLY A N 1
ATOM 2386 C CA . GLY A 1 310 ? 8.349 5.926 -12.018 1.00 73.88 310 GLY A CA 1
ATOM 2387 C C . GLY A 1 310 ? 8.021 4.573 -11.383 1.00 73.88 310 GLY A C 1
ATOM 2388 O O . GLY A 1 310 ? 8.922 3.781 -11.082 1.00 73.88 310 GLY A O 1
ATOM 2389 N N . PHE A 1 311 ? 6.740 4.336 -11.133 1.00 77.75 311 PHE A N 1
ATOM 2390 C CA . PHE A 1 311 ? 6.201 3.101 -10.570 1.00 77.75 311 PHE A CA 1
ATOM 2391 C C . PHE A 1 311 ? 4.860 2.874 -11.248 1.00 77.75 311 PHE A C 1
ATOM 2393 O O . PHE A 1 311 ? 3.874 3.436 -10.808 1.00 77.75 311 PHE A O 1
ATOM 2400 N N . ASP A 1 312 ? 4.879 2.053 -12.292 1.00 74.62 312 ASP A N 1
ATOM 2401 C CA . ASP A 1 312 ? 3.717 1.734 -13.125 1.00 74.62 312 ASP A CA 1
ATOM 2402 C C . ASP A 1 312 ? 3.166 0.361 -12.713 1.00 74.62 312 ASP A C 1
ATOM 2404 O O . ASP A 1 312 ? 3.921 -0.620 -12.557 1.00 74.62 312 ASP A O 1
ATOM 2408 N N . LEU A 1 313 ? 1.848 0.276 -12.552 1.00 69.12 313 LEU A N 1
ATOM 2409 C CA . LEU A 1 313 ? 1.109 -0.955 -12.323 1.00 69.12 313 LEU A CA 1
ATOM 2410 C C . LEU A 1 313 ? 0.133 -1.267 -13.455 1.00 69.12 313 LEU A C 1
ATOM 2412 O O . LEU A 1 313 ? -1.084 -1.266 -13.288 1.00 69.12 313 LEU A O 1
ATOM 2416 N N . ARG A 1 314 ? 0.657 -1.760 -14.575 1.00 64.06 314 ARG A N 1
ATOM 2417 C CA . ARG A 1 314 ? -0.201 -2.308 -15.630 1.00 64.06 314 ARG A CA 1
ATOM 2418 C C . ARG A 1 314 ? -1.038 -3.519 -15.185 1.00 64.06 314 ARG A C 1
ATOM 2420 O O . ARG A 1 314 ? -0.561 -4.660 -15.124 1.00 64.06 314 ARG A O 1
ATOM 2427 N N . VAL A 1 315 ? -2.333 -3.287 -14.987 1.00 60.22 315 VAL A N 1
ATOM 2428 C CA . VAL A 1 315 ? -3.336 -4.336 -14.770 1.00 60.22 315 VAL A CA 1
ATOM 2429 C C . VAL A 1 315 ? -3.822 -4.867 -16.113 1.00 60.22 315 VAL A C 1
ATOM 2431 O O . VAL A 1 315 ? -4.420 -4.152 -16.913 1.00 60.22 315 VAL A O 1
ATOM 2434 N N . PHE A 1 316 ? -3.585 -6.151 -16.365 1.00 47.03 316 PHE A N 1
ATOM 2435 C CA . PHE A 1 316 ? -4.150 -6.839 -17.520 1.00 47.03 316 PHE A CA 1
ATOM 2436 C C . PHE A 1 316 ? -5.439 -7.546 -17.095 1.00 47.03 316 PHE A C 1
ATOM 2438 O O . PHE A 1 316 ? -5.387 -8.548 -16.382 1.00 47.03 316 PHE A O 1
ATOM 2445 N N . ASP A 1 317 ? -6.586 -7.019 -17.523 1.00 32.44 317 ASP A N 1
ATOM 2446 C CA . ASP A 1 317 ? -7.858 -7.750 -17.490 1.00 32.44 317 ASP A CA 1
ATOM 2447 C C . ASP A 1 317 ? -7.836 -8.802 -18.624 1.00 32.44 317 ASP A C 1
ATOM 2449 O O . ASP A 1 317 ? -7.507 -8.434 -19.760 1.00 32.44 317 ASP A O 1
ATOM 2453 N N . PRO A 1 318 ? -8.055 -10.104 -18.350 1.00 41.44 318 PRO A N 1
ATOM 2454 C CA . PRO A 1 318 ? -8.034 -11.157 -19.370 1.00 41.44 318 PRO A CA 1
ATOM 2455 C C . PRO A 1 318 ? -9.083 -11.017 -20.486 1.00 41.44 318 PRO A C 1
ATOM 2457 O O . PRO A 1 318 ? -10.230 -10.599 -20.223 1.00 41.44 318 PRO A O 1
#

pLDDT: mean 74.0, std 17.28, range [32.44, 96.12]

Secondary structure (DSSP, 8-state):
----------PPPPHHHHHHHHHHHHHHHHHHHHHHHHHHHHHHHHHHHHHHHHHHHHHHHHHHHHHHT--S---S-PPTT-S---EEEE--S--S-EEPSS--SSP-EE--S-----EEEEEEE-SSS-EEEEEEGGGGT-SSSEEEEEESEEEEEEEEEETTGGGSS----SS-SSS-S-SSSS-S---EETTEEPEEEEEEEEE--GGGS-TTSS-B-TTSPBPBGGGHHHHHHH--B-EEE-TTSBEEEPPTTGGGSGGGSTT---SS---TT--TTTT----GGGSS-SSS---GGGEEEEEES---------